Protein AF-A0A4Q7Z7T8-F1 (afdb_monomer_lite)

Structure (mmCIF, N/CA/C/O backbone):
data_AF-A0A4Q7Z7T8-F1
#
_entry.id   AF-A0A4Q7Z7T8-F1
#
loop_
_atom_site.group_PDB
_atom_site.id
_atom_site.type_symbol
_atom_site.label_atom_id
_atom_site.label_alt_id
_atom_site.label_comp_id
_atom_site.label_asym_id
_atom_site.label_entity_id
_atom_site.label_seq_id
_atom_site.pdbx_PDB_ins_code
_atom_site.Cartn_x
_atom_site.Cartn_y
_atom_site.Cartn_z
_atom_site.occupancy
_atom_site.B_iso_or_equiv
_atom_site.auth_seq_id
_atom_site.auth_comp_id
_atom_site.auth_asym_id
_atom_site.auth_atom_id
_atom_site.pdbx_PDB_model_num
ATOM 1 N N . MET A 1 1 ? -13.777 11.484 -22.007 1.00 42.12 1 MET A N 1
ATOM 2 C CA . MET A 1 1 ? -13.627 10.585 -20.843 1.00 42.12 1 MET A CA 1
ATOM 3 C C . MET A 1 1 ? -12.559 11.187 -19.953 1.00 42.12 1 MET A C 1
ATOM 5 O O . MET A 1 1 ? -11.415 11.241 -20.372 1.00 42.12 1 MET A O 1
ATOM 9 N N . THR A 1 2 ? -12.929 11.768 -18.815 1.00 47.28 2 THR A N 1
ATOM 10 C CA . THR A 1 2 ? -11.958 12.356 -17.882 1.00 47.28 2 THR A CA 1
ATOM 11 C C . THR A 1 2 ? -11.145 11.235 -17.246 1.00 47.28 2 THR A C 1
ATOM 13 O O . THR A 1 2 ? -11.722 10.394 -16.556 1.00 47.28 2 THR A O 1
ATOM 16 N N . ASP A 1 3 ? -9.837 11.213 -17.504 1.00 56.22 3 ASP A N 1
ATOM 17 C CA . ASP A 1 3 ? -8.878 10.400 -16.755 1.00 56.22 3 ASP A CA 1
ATOM 18 C C . ASP A 1 3 ? -8.886 10.906 -15.312 1.00 56.22 3 ASP A C 1
ATOM 20 O O . ASP A 1 3 ? -8.294 11.928 -14.959 1.00 56.22 3 ASP A O 1
ATOM 24 N N . GLU A 1 4 ? -9.732 10.290 -14.499 1.00 75.12 4 GLU A N 1
ATOM 25 C CA . GLU A 1 4 ? -9.860 10.680 -13.115 1.00 75.12 4 GLU A CA 1
ATOM 26 C C . GLU A 1 4 ? -8.602 10.255 -12.361 1.00 75.12 4 GLU A C 1
ATOM 28 O O . GLU A 1 4 ? -8.105 9.137 -12.506 1.00 75.12 4 GLU A O 1
ATOM 33 N N . THR A 1 5 ? -8.087 11.131 -11.510 1.00 85.69 5 THR A N 1
ATOM 34 C CA . THR A 1 5 ? -6.938 10.796 -10.674 1.00 85.69 5 THR A CA 1
ATOM 35 C C . THR A 1 5 ? -7.342 9.829 -9.556 1.00 85.69 5 THR A C 1
ATOM 37 O O . THR A 1 5 ? -8.499 9.773 -9.133 1.00 85.69 5 THR A O 1
ATOM 40 N N . LEU A 1 6 ? -6.371 9.086 -9.014 1.00 84.44 6 LEU A N 1
ATOM 41 C CA . LEU A 1 6 ? -6.579 8.242 -7.828 1.00 84.44 6 LEU A CA 1
ATOM 42 C C . LEU A 1 6 ? -7.222 9.030 -6.672 1.00 84.44 6 LEU A C 1
ATOM 44 O O . LEU A 1 6 ? -8.139 8.534 -6.027 1.00 84.44 6 LEU A O 1
ATOM 48 N N . GLY A 1 7 ? -6.771 10.268 -6.442 1.00 85.69 7 GLY A N 1
ATOM 49 C CA . GLY A 1 7 ? -7.320 11.135 -5.398 1.00 85.69 7 GLY A CA 1
ATOM 50 C C . GLY A 1 7 ? -8.798 11.472 -5.614 1.00 85.69 7 GLY A C 1
ATOM 51 O O . GLY A 1 7 ? -9.586 11.408 -4.670 1.00 85.69 7 GLY A O 1
ATOM 52 N N . GLY A 1 8 ? -9.197 11.728 -6.866 1.00 86.69 8 GLY A N 1
ATOM 53 C CA . GLY A 1 8 ? -10.602 11.914 -7.243 1.00 86.69 8 GLY A CA 1
ATOM 54 C C . GLY A 1 8 ? -11.456 10.681 -6.938 1.00 86.69 8 GLY A C 1
ATOM 55 O O . GLY A 1 8 ? -12.480 10.796 -6.257 1.00 86.69 8 GLY A O 1
ATOM 56 N N . ARG A 1 9 ? -10.975 9.490 -7.328 1.00 89.75 9 ARG A N 1
ATOM 57 C CA . ARG A 1 9 ? -11.659 8.216 -7.050 1.00 89.75 9 ARG A CA 1
ATOM 58 C C . ARG A 1 9 ? -11.821 7.960 -5.557 1.00 89.75 9 ARG A C 1
ATOM 60 O O . ARG A 1 9 ? -12.920 7.628 -5.120 1.00 89.75 9 ARG A O 1
ATOM 67 N N . LEU A 1 10 ? -10.757 8.147 -4.773 1.00 89.88 10 LEU A N 1
ATOM 68 C CA . LEU A 1 10 ? -10.790 7.983 -3.315 1.00 89.88 10 LEU A CA 1
ATOM 69 C C . LEU A 1 10 ? -11.849 8.887 -2.681 1.00 89.88 10 LEU A C 1
ATOM 71 O O . LEU A 1 10 ? -12.686 8.413 -1.911 1.00 89.88 10 LEU A O 1
ATOM 75 N N . ARG A 1 11 ? -11.871 10.166 -3.072 1.00 90.00 11 ARG A N 1
ATOM 76 C CA . ARG A 1 11 ? -12.855 11.131 -2.577 1.00 90.00 11 ARG A CA 1
ATOM 77 C C . ARG A 1 11 ? -14.279 10.722 -2.942 1.00 90.00 11 ARG A C 1
ATOM 79 O O . ARG A 1 11 ? -15.172 10.819 -2.102 1.00 90.00 11 ARG A O 1
ATOM 86 N N . ARG A 1 12 ? -14.497 10.240 -4.171 1.00 91.19 12 ARG A N 1
ATOM 87 C CA . ARG A 1 12 ? -15.808 9.747 -4.607 1.00 91.19 12 ARG A CA 1
ATOM 88 C C . ARG A 1 12 ? -16.256 8.541 -3.784 1.00 91.19 12 ARG A C 1
ATOM 90 O O . ARG A 1 12 ? -17.366 8.568 -3.263 1.00 91.19 12 ARG A O 1
ATOM 97 N N . TYR A 1 13 ? -15.421 7.509 -3.652 1.00 91.19 13 TYR A N 1
ATOM 98 C CA . TYR A 1 13 ? -15.781 6.297 -2.905 1.00 91.19 13 TYR A CA 1
ATOM 99 C C . TYR A 1 13 ? -16.048 6.578 -1.435 1.00 91.19 13 TYR A C 1
ATOM 101 O O . TYR A 1 13 ? -16.975 6.005 -0.864 1.00 91.19 13 TYR A O 1
ATOM 109 N N . ARG A 1 14 ? -15.285 7.502 -0.849 1.00 92.94 14 ARG A N 1
ATOM 110 C CA . ARG A 1 14 ? -15.518 7.977 0.506 1.00 92.94 14 ARG A CA 1
ATOM 111 C C . ARG A 1 14 ? -16.901 8.620 0.654 1.00 92.94 14 ARG A C 1
ATOM 113 O O . ARG A 1 14 ? -17.646 8.230 1.546 1.00 92.94 14 ARG A O 1
ATOM 120 N N . VAL A 1 15 ? -17.244 9.581 -0.209 1.00 89.62 15 VAL A N 1
ATOM 121 C CA . VAL A 1 15 ? -18.541 10.285 -0.160 1.00 89.62 15 VAL A CA 1
ATOM 122 C C . VAL A 1 15 ? -19.705 9.332 -0.440 1.00 89.62 15 VAL A C 1
ATOM 124 O O . VAL A 1 15 ? -20.710 9.386 0.256 1.00 89.62 15 VAL A O 1
ATOM 127 N N . ALA A 1 16 ? -19.559 8.419 -1.403 1.00 89.50 16 ALA A N 1
ATOM 128 C CA . ALA A 1 16 ? -20.591 7.438 -1.742 1.00 89.50 16 ALA A CA 1
ATOM 129 C C . ALA A 1 16 ? -20.921 6.469 -0.590 1.00 89.50 16 ALA A C 1
ATOM 131 O O . ALA A 1 16 ? -22.002 5.889 -0.576 1.00 89.50 16 ALA A O 1
ATOM 132 N N . ARG A 1 17 ? -19.997 6.292 0.361 1.00 88.81 17 ARG A N 1
ATOM 133 C CA . ARG A 1 17 ? -20.154 5.433 1.545 1.00 88.81 17 ARG A CA 1
ATOM 134 C C . ARG A 1 17 ? -20.385 6.208 2.842 1.00 88.81 17 ARG A C 1
ATOM 136 O O . ARG A 1 17 ? -20.323 5.610 3.908 1.00 88.81 17 ARG A O 1
ATOM 143 N N . ASP A 1 18 ? -20.600 7.520 2.748 1.00 92.00 18 ASP A N 1
ATOM 144 C CA . ASP A 1 18 ? -20.758 8.426 3.893 1.00 92.00 18 ASP A CA 1
ATOM 145 C C . ASP A 1 18 ? -19.620 8.315 4.930 1.00 92.00 18 ASP A C 1
ATOM 147 O O . ASP A 1 18 ? -19.798 8.425 6.141 1.00 92.00 18 ASP A O 1
ATOM 151 N N . LEU A 1 19 ? -18.399 8.064 4.445 1.00 91.94 19 LEU A N 1
ATOM 152 C CA . LEU A 1 19 ? -17.226 7.939 5.300 1.00 91.94 19 LEU A CA 1
ATOM 153 C C . LEU A 1 19 ? -16.533 9.295 5.470 1.00 91.94 19 LEU A C 1
ATOM 155 O O . LEU A 1 19 ? -16.345 10.082 4.535 1.00 91.94 19 LEU A O 1
ATOM 159 N N . THR A 1 20 ? -16.059 9.563 6.681 1.00 94.88 20 THR A N 1
ATOM 160 C CA . THR A 1 20 ? -15.124 10.667 6.924 1.00 94.88 20 THR A CA 1
ATOM 161 C C . THR A 1 20 ? -13.690 10.206 6.648 1.00 94.88 20 THR A C 1
ATOM 163 O O . THR A 1 20 ? -13.396 9.009 6.632 1.00 94.88 20 THR A O 1
ATOM 166 N N . GLN A 1 21 ? -12.758 11.144 6.446 1.00 91.62 21 GLN A N 1
ATOM 167 C CA . GLN A 1 21 ? -11.330 10.798 6.337 1.00 91.62 21 GLN A CA 1
ATOM 168 C C . GLN A 1 21 ? -10.833 10.085 7.605 1.00 91.62 21 GLN A C 1
ATOM 170 O O . GLN A 1 21 ? -10.039 9.150 7.524 1.00 91.62 21 GLN A O 1
ATOM 175 N N . ARG A 1 22 ? -11.360 10.489 8.769 1.00 93.50 22 ARG A N 1
ATOM 176 C CA . ARG A 1 22 ? -11.125 9.825 10.052 1.00 93.50 22 ARG A CA 1
ATOM 177 C C . ARG A 1 22 ? -11.708 8.408 10.079 1.00 93.50 22 ARG A C 1
ATOM 179 O O . ARG A 1 22 ? -11.017 7.501 10.516 1.00 93.50 22 ARG A O 1
ATOM 186 N N . GLY A 1 23 ? -12.919 8.197 9.565 1.00 93.12 23 GLY A N 1
ATOM 187 C CA . GLY A 1 23 ? -13.531 6.865 9.496 1.00 93.12 23 GLY A CA 1
ATOM 188 C C . GLY A 1 23 ? -12.741 5.894 8.612 1.00 93.12 23 GLY A C 1
ATOM 189 O O . GLY A 1 23 ? -12.588 4.725 8.951 1.00 93.12 23 GLY A O 1
ATOM 190 N N . ILE A 1 24 ? -12.151 6.377 7.512 1.00 92.44 24 ILE A N 1
ATOM 191 C CA . ILE A 1 24 ? -11.201 5.569 6.726 1.00 92.44 24 ILE A CA 1
ATOM 192 C C . ILE A 1 24 ? -9.940 5.273 7.542 1.00 92.44 24 ILE A C 1
ATOM 194 O O . ILE A 1 24 ? -9.440 4.154 7.507 1.00 92.44 24 ILE A O 1
ATOM 198 N N . ALA A 1 25 ? -9.417 6.256 8.275 1.00 92.81 25 ALA A N 1
ATOM 199 C CA . ALA A 1 25 ? -8.238 6.072 9.114 1.00 92.81 25 ALA A CA 1
ATOM 200 C C . ALA A 1 25 ? -8.459 5.055 10.248 1.00 92.81 25 ALA A C 1
ATOM 202 O O . ALA A 1 25 ? -7.550 4.285 10.545 1.00 92.81 25 ALA A O 1
ATOM 203 N N . GLU A 1 26 ? -9.653 5.027 10.841 1.00 92.44 26 GLU A N 1
ATOM 204 C CA . GLU A 1 26 ? -10.072 4.026 11.829 1.00 92.44 26 GLU A CA 1
ATOM 205 C C . GLU A 1 26 ? -10.088 2.624 11.206 1.00 92.44 26 GLU A C 1
ATOM 207 O O . GLU A 1 26 ? -9.415 1.729 11.709 1.00 92.44 26 GLU A O 1
ATOM 212 N N . LYS A 1 27 ? -10.713 2.457 10.035 1.00 93.31 27 LYS A N 1
ATOM 213 C CA . LYS A 1 27 ? -10.724 1.170 9.319 1.00 93.31 27 LYS A CA 1
ATOM 214 C C . LYS A 1 27 ? -9.337 0.716 8.848 1.00 93.31 27 LYS A C 1
ATOM 216 O O . LYS A 1 27 ? -9.029 -0.471 8.873 1.00 93.31 27 LYS A O 1
ATOM 221 N N . LEU A 1 28 ? -8.474 1.647 8.432 1.00 91.19 28 LEU A N 1
ATOM 222 C CA . LEU A 1 28 ? -7.078 1.344 8.099 1.00 91.19 28 LEU A CA 1
ATOM 223 C C . LEU A 1 28 ? -6.303 0.870 9.329 1.00 91.19 28 LEU A C 1
ATOM 225 O O . LEU A 1 28 ? -5.498 -0.050 9.225 1.00 91.19 28 LEU A O 1
ATOM 229 N N . PHE A 1 29 ? -6.539 1.491 10.484 1.00 92.12 29 PHE A N 1
ATOM 230 C CA . PHE A 1 29 ? -5.926 1.071 11.736 1.00 92.12 29 PHE A CA 1
ATOM 231 C C . PHE A 1 29 ? -6.392 -0.330 12.151 1.00 92.12 29 PHE A C 1
ATOM 233 O O . PHE A 1 29 ? -5.560 -1.173 12.484 1.00 92.12 29 PHE A O 1
ATOM 240 N N . GLU A 1 30 ? -7.693 -0.610 12.061 1.00 89.75 30 GLU A N 1
ATOM 241 C CA . GLU A 1 30 ? -8.250 -1.949 12.286 1.00 89.75 30 GLU A CA 1
ATOM 242 C C . GLU A 1 30 ? -7.563 -2.984 11.380 1.00 89.75 30 GLU A C 1
ATOM 244 O O . GLU A 1 30 ? -7.012 -3.965 11.876 1.00 89.75 30 GLU A O 1
ATOM 249 N N . ALA A 1 31 ? -7.459 -2.716 10.075 1.00 87.56 31 ALA A N 1
ATOM 250 C CA . ALA A 1 31 ? -6.780 -3.602 9.127 1.00 87.56 31 ALA A CA 1
ATOM 251 C C . ALA A 1 31 ? -5.267 -3.773 9.400 1.00 87.56 31 ALA A C 1
ATOM 253 O O . ALA A 1 31 ? -4.707 -4.840 9.159 1.00 87.56 31 ALA A O 1
ATOM 254 N N . GLU A 1 32 ? -4.574 -2.751 9.917 1.00 85.94 32 GLU A N 1
ATOM 255 C CA . GLU A 1 32 ? -3.159 -2.852 10.320 1.00 85.94 32 GLU A CA 1
ATOM 256 C C . GLU A 1 32 ? -2.945 -3.691 11.586 1.00 85.94 32 GLU A C 1
ATOM 258 O O . GLU A 1 32 ? -1.835 -4.179 11.821 1.00 85.94 32 GLU A O 1
ATOM 263 N N . THR A 1 33 ? -3.978 -3.812 12.417 1.00 88.12 33 THR A N 1
ATOM 264 C CA . THR A 1 33 ? -3.901 -4.449 13.737 1.00 88.12 33 THR A CA 1
ATOM 265 C C . THR A 1 33 ? -4.599 -5.802 13.803 1.00 88.12 33 THR A C 1
ATOM 267 O O . THR A 1 33 ? -4.395 -6.510 14.782 1.00 88.12 33 THR A O 1
ATOM 270 N N . ALA A 1 34 ? -5.333 -6.194 12.757 1.00 83.00 34 ALA A N 1
ATOM 271 C CA . ALA A 1 34 ? -6.079 -7.450 12.687 1.00 83.00 34 ALA A CA 1
ATOM 272 C C . ALA A 1 34 ? -5.219 -8.700 12.963 1.00 83.00 34 ALA A C 1
ATOM 274 O O . ALA A 1 34 ? -5.690 -9.626 13.614 1.00 83.00 34 ALA A O 1
ATOM 275 N N . ASP A 1 35 ? -3.952 -8.693 12.537 1.00 78.25 35 ASP A N 1
ATOM 276 C CA . ASP A 1 35 ? -3.023 -9.821 12.714 1.00 78.25 35 ASP A CA 1
ATOM 277 C C . ASP A 1 35 ? -2.133 -9.694 13.967 1.00 78.25 35 ASP A C 1
ATOM 279 O O . ASP A 1 35 ? -1.190 -10.466 14.148 1.00 78.25 35 ASP A O 1
ATOM 283 N N . ARG A 1 36 ? -2.351 -8.683 14.822 1.00 83.00 36 ARG A N 1
ATOM 284 C CA . ARG A 1 36 ? -1.519 -8.480 16.016 1.00 83.00 36 ARG A CA 1
ATOM 285 C C . ARG A 1 36 ? -2.014 -9.342 17.172 1.00 83.00 36 ARG A C 1
ATOM 287 O O . ARG A 1 36 ? -3.166 -9.248 17.574 1.00 83.00 36 ARG A O 1
ATOM 294 N N . GLU A 1 37 ? -1.093 -10.077 17.791 1.00 80.12 37 GLU A N 1
ATOM 295 C CA . GLU A 1 37 ? -1.364 -10.840 19.020 1.00 80.12 37 GLU A CA 1
ATOM 296 C C . GLU A 1 37 ? -1.703 -9.941 20.222 1.00 80.12 37 GLU A C 1
ATOM 298 O O . GLU A 1 37 ? -2.358 -10.378 21.164 1.00 80.12 37 GLU A O 1
ATOM 303 N N . GLN A 1 38 ? -1.250 -8.683 20.208 1.00 80.81 38 GLN A N 1
ATOM 304 C CA . GLN A 1 38 ? -1.443 -7.732 21.300 1.00 80.81 38 GLN A CA 1
ATOM 305 C C . GLN A 1 38 ? -2.307 -6.556 20.860 1.00 80.81 38 GLN A C 1
ATOM 307 O O . GLN A 1 38 ? -2.004 -5.869 19.877 1.00 80.81 38 GLN A O 1
ATOM 312 N N . THR A 1 39 ? -3.348 -6.287 21.646 1.00 82.81 39 THR A N 1
ATOM 313 C CA . THR A 1 39 ? -4.223 -5.137 21.445 1.00 82.81 39 THR A CA 1
ATOM 314 C C . THR A 1 39 ? -3.451 -3.847 21.736 1.00 82.81 39 THR A C 1
ATOM 316 O O . THR A 1 39 ? -2.908 -3.693 22.835 1.00 82.81 39 THR A O 1
ATOM 319 N N . PRO A 1 40 ? -3.388 -2.901 20.788 1.00 83.94 40 PRO A N 1
ATOM 320 C CA . PRO A 1 40 ? -2.707 -1.633 21.005 1.00 83.94 40 PRO A CA 1
ATOM 321 C C . PRO A 1 40 ? -3.398 -0.815 22.100 1.00 83.94 40 PRO A C 1
ATOM 323 O O . PRO A 1 40 ? -4.615 -0.878 22.291 1.00 83.94 40 PRO A O 1
ATOM 326 N N . SER A 1 41 ? -2.616 0.002 22.807 1.00 91.50 41 SER A N 1
ATOM 327 C CA . SER A 1 41 ? -3.169 0.911 23.817 1.00 91.50 41 SER A CA 1
ATOM 328 C C . SER A 1 41 ? -4.070 1.980 23.182 1.00 91.50 41 SER A C 1
ATOM 330 O O . SER A 1 41 ? -3.862 2.384 22.035 1.00 91.50 41 SER A O 1
ATOM 332 N N . LEU A 1 42 ? -5.023 2.523 23.952 1.00 89.06 42 LEU A N 1
ATOM 333 C CA . LEU A 1 42 ? -5.906 3.608 23.490 1.00 89.06 42 LEU A CA 1
ATOM 334 C C . LEU A 1 42 ? -5.119 4.829 22.980 1.00 89.06 42 LEU A C 1
ATOM 336 O O . LEU A 1 42 ? -5.482 5.440 21.975 1.00 89.06 42 LEU A O 1
ATOM 340 N N . THR A 1 43 ? -4.008 5.163 23.641 1.00 91.38 43 THR A N 1
ATOM 341 C CA . THR A 1 43 ? -3.135 6.281 23.257 1.00 91.38 43 THR A CA 1
ATOM 342 C C . THR A 1 43 ? -2.402 6.013 21.941 1.00 91.38 43 THR A C 1
ATOM 344 O O . THR A 1 43 ? -2.276 6.917 21.112 1.00 91.38 43 THR A O 1
ATOM 347 N N . GLU A 1 44 ? -1.921 4.786 21.726 1.00 83.88 44 GLU A N 1
ATOM 348 C CA . GLU A 1 44 ? -1.278 4.385 20.469 1.00 83.88 44 GLU A CA 1
ATOM 349 C C . GLU A 1 44 ? -2.277 4.416 19.312 1.00 83.88 44 GLU A C 1
ATOM 351 O O . GLU A 1 44 ? -1.993 5.022 18.276 1.00 83.88 44 GLU A O 1
ATOM 356 N N . ALA A 1 45 ? -3.470 3.853 19.524 1.00 88.62 45 ALA A N 1
ATOM 357 C CA . ALA A 1 45 ? -4.551 3.866 18.549 1.00 88.62 45 ALA A CA 1
ATOM 358 C C . ALA A 1 45 ? -4.914 5.299 18.138 1.00 88.62 45 ALA A C 1
ATOM 360 O O . ALA A 1 45 ? -4.897 5.628 16.952 1.00 88.62 45 ALA A O 1
ATOM 361 N N . ALA A 1 46 ? -5.139 6.194 19.105 1.00 86.62 46 ALA A N 1
ATOM 362 C CA . ALA A 1 46 ? -5.479 7.589 18.831 1.00 86.62 46 ALA A CA 1
ATOM 363 C C . ALA A 1 46 ? -4.392 8.315 18.015 1.00 86.62 46 ALA A C 1
ATOM 365 O O . ALA A 1 46 ? -4.699 8.994 17.030 1.00 86.62 46 ALA A O 1
ATOM 366 N N . ARG A 1 47 ? -3.111 8.142 18.376 1.00 89.88 47 ARG A N 1
ATOM 367 C CA . ARG A 1 47 ? -1.976 8.728 17.634 1.00 89.88 47 ARG A CA 1
ATOM 368 C C . ARG A 1 47 ? -1.878 8.174 16.215 1.00 89.88 47 ARG A C 1
ATOM 370 O O . ARG A 1 47 ? -1.604 8.920 15.267 1.00 89.88 47 ARG A O 1
ATOM 377 N N . ARG A 1 48 ? -2.103 6.869 16.056 1.00 92.94 48 ARG A N 1
ATOM 378 C CA . ARG A 1 48 ? -2.026 6.206 14.756 1.00 92.94 48 ARG A CA 1
ATOM 379 C C . ARG A 1 48 ? -3.169 6.643 13.841 1.00 92.94 48 ARG A C 1
ATOM 381 O O . ARG A 1 48 ? -2.897 7.048 12.712 1.00 92.94 48 ARG A O 1
ATOM 388 N N . ILE A 1 49 ? -4.402 6.677 14.345 1.00 91.31 49 ILE A N 1
ATOM 389 C CA . ILE A 1 49 ? -5.593 7.148 13.619 1.00 91.31 49 ILE A CA 1
ATOM 390 C C . ILE A 1 49 ? -5.429 8.609 13.178 1.00 91.31 49 ILE A C 1
ATOM 392 O O . ILE A 1 49 ? -5.723 8.942 12.028 1.00 91.31 49 ILE A O 1
ATOM 396 N N . ALA A 1 50 ? -4.898 9.487 14.035 1.00 85.56 50 ALA A N 1
ATOM 397 C CA . ALA A 1 50 ? -4.637 10.880 13.663 1.00 85.56 50 ALA A CA 1
ATOM 398 C C . ALA A 1 50 ? -3.656 10.989 12.478 1.00 85.56 50 ALA A C 1
ATOM 400 O O . ALA A 1 50 ? -3.900 11.723 11.519 1.00 85.56 50 ALA A O 1
ATOM 401 N N . THR A 1 51 ? -2.582 10.194 12.496 1.00 86.94 51 THR A N 1
ATOM 402 C CA . THR A 1 51 ? -1.583 10.144 11.414 1.00 86.94 51 THR A CA 1
ATOM 403 C C . THR A 1 51 ? -2.174 9.600 10.109 1.00 86.94 51 THR A C 1
ATOM 405 O O . THR A 1 51 ? -1.918 10.124 9.019 1.00 86.94 51 THR A O 1
ATOM 408 N N . LEU A 1 52 ? -2.987 8.548 10.209 1.00 88.38 52 LEU A N 1
ATOM 409 C CA . LEU A 1 52 ? -3.676 7.950 9.069 1.00 88.38 52 LEU A CA 1
ATOM 410 C C . LEU A 1 52 ? -4.707 8.914 8.469 1.00 88.38 52 LEU A C 1
ATOM 412 O O . LEU A 1 52 ? -4.804 8.998 7.251 1.00 88.38 52 LEU A O 1
ATOM 416 N N . THR A 1 53 ? -5.384 9.724 9.286 1.00 91.38 53 THR A N 1
ATOM 417 C CA . THR A 1 53 ? -6.330 10.750 8.810 1.00 91.38 53 THR A CA 1
ATOM 418 C C . THR A 1 53 ? -5.632 11.768 7.903 1.00 91.38 53 THR A C 1
ATOM 420 O O . THR A 1 53 ? -6.107 12.058 6.804 1.00 91.38 53 THR A O 1
ATOM 423 N N . VAL A 1 54 ? -4.452 12.254 8.309 1.00 86.00 54 VAL A N 1
ATOM 424 C CA . VAL A 1 54 ? -3.622 13.144 7.475 1.00 86.00 54 VAL A CA 1
ATOM 425 C C . VAL A 1 54 ? -3.169 12.435 6.197 1.00 86.00 54 VAL A C 1
ATOM 427 O O . VAL A 1 54 ? -3.180 13.029 5.119 1.00 86.00 54 VAL A O 1
ATOM 430 N N . SER A 1 55 ? -2.803 11.157 6.296 1.00 85.50 55 SER A N 1
ATOM 431 C CA . SER A 1 55 ? -2.380 10.358 5.141 1.00 85.50 55 SER A CA 1
ATOM 432 C C . SER A 1 55 ? -3.507 10.203 4.115 1.00 85.50 55 SER A C 1
ATOM 434 O O . SER A 1 55 ? -3.273 10.425 2.931 1.00 85.50 55 SER A O 1
ATOM 436 N N . VAL A 1 56 ? -4.737 9.920 4.560 1.00 89.75 56 VAL A N 1
ATOM 437 C CA . VAL A 1 56 ? -5.931 9.845 3.699 1.00 89.75 56 VAL A CA 1
ATOM 438 C C . VAL A 1 56 ? -6.163 11.169 2.973 1.00 89.75 56 VAL A C 1
ATOM 440 O O . VAL A 1 56 ? -6.363 11.167 1.762 1.00 89.75 56 VAL A O 1
ATOM 443 N N . SER A 1 57 ? -6.049 12.301 3.673 1.00 86.75 57 SER A N 1
ATOM 444 C CA . SER A 1 57 ? -6.143 13.630 3.053 1.00 86.75 57 SER A CA 1
ATOM 445 C C . SER A 1 57 ? -5.083 13.842 1.960 1.00 86.75 57 SER A C 1
ATOM 447 O O . SER A 1 57 ? -5.401 14.280 0.854 1.00 86.75 57 SER A O 1
ATOM 449 N N . GLN A 1 58 ? -3.829 13.443 2.209 1.00 81.50 58 GLN A N 1
ATOM 450 C CA . GLN A 1 58 ? -2.771 13.501 1.192 1.00 81.50 58 GLN A CA 1
ATOM 451 C C . GLN A 1 58 ? -3.075 12.603 -0.014 1.00 81.50 58 GLN A C 1
ATOM 453 O O . GLN A 1 58 ? -2.772 12.982 -1.146 1.00 81.50 58 GLN A O 1
ATOM 458 N N . TYR A 1 59 ? -3.669 11.428 0.206 1.00 90.62 59 TYR A N 1
ATOM 459 C CA . TYR A 1 59 ? -4.048 10.528 -0.882 1.00 90.62 59 TYR A CA 1
ATOM 460 C C . TYR A 1 59 ? -5.157 11.120 -1.752 1.00 90.62 59 TYR A C 1
ATOM 462 O O . TYR A 1 59 ? -5.055 11.084 -2.978 1.00 90.62 59 TYR A O 1
ATOM 470 N N . GLU A 1 60 ? -6.169 11.736 -1.136 1.00 85.75 60 GLU A N 1
ATOM 471 C CA . GLU A 1 60 ? -7.220 12.468 -1.853 1.00 85.75 60 GLU A CA 1
ATOM 472 C C . GLU A 1 60 ? -6.663 13.666 -2.636 1.00 85.75 60 GLU A C 1
ATOM 474 O O . GLU A 1 60 ? -7.143 13.961 -3.729 1.00 85.75 60 GLU A O 1
ATOM 479 N N . ALA A 1 61 ? -5.602 14.305 -2.137 1.00 80.50 61 ALA A N 1
ATOM 480 C CA . ALA A 1 61 ? -4.871 15.356 -2.849 1.00 80.50 61 ALA A CA 1
ATOM 481 C C . ALA A 1 61 ? -3.973 14.829 -3.992 1.00 80.50 61 ALA A C 1
ATOM 483 O O . ALA A 1 61 ? -3.334 15.615 -4.688 1.00 80.50 61 ALA A O 1
ATOM 484 N N . GLY A 1 62 ? -3.916 13.509 -4.206 1.00 79.00 62 GLY A N 1
ATOM 485 C CA . GLY A 1 62 ? -3.191 12.876 -5.311 1.00 79.00 62 GLY A CA 1
ATOM 486 C C . GLY A 1 62 ? -1.844 12.261 -4.934 1.00 79.00 62 GLY A C 1
ATOM 487 O O . GLY A 1 62 ? -1.176 11.681 -5.797 1.00 79.00 62 GLY A O 1
ATOM 488 N N . ARG A 1 63 ? -1.434 12.319 -3.658 1.00 82.44 63 ARG A N 1
ATOM 489 C CA . ARG A 1 63 ? -0.249 11.586 -3.197 1.00 82.44 63 ARG A CA 1
ATOM 490 C C . ARG A 1 63 ? -0.504 10.089 -3.328 1.00 82.44 63 ARG A C 1
ATOM 492 O O . ARG A 1 63 ? -1.527 9.580 -2.885 1.00 82.44 63 ARG A O 1
ATOM 499 N N . ARG A 1 64 ? 0.441 9.349 -3.905 1.00 83.94 64 ARG A N 1
ATOM 500 C CA . ARG A 1 64 ? 0.254 7.907 -4.091 1.00 83.94 64 ARG A CA 1
ATOM 501 C C . ARG A 1 64 ? 0.462 7.147 -2.769 1.00 83.94 64 ARG A C 1
ATOM 503 O O . ARG A 1 64 ? 1.541 7.272 -2.183 1.00 83.94 64 ARG A O 1
ATOM 510 N N . PRO A 1 65 ? -0.525 6.360 -2.301 1.00 87.31 65 PRO A N 1
ATOM 511 C CA . PRO A 1 65 ? -0.338 5.432 -1.195 1.00 87.31 65 PRO A CA 1
ATOM 512 C C . PRO A 1 65 ? 0.585 4.279 -1.610 1.00 87.31 65 PRO A C 1
ATOM 514 O O . PRO A 1 65 ? 0.80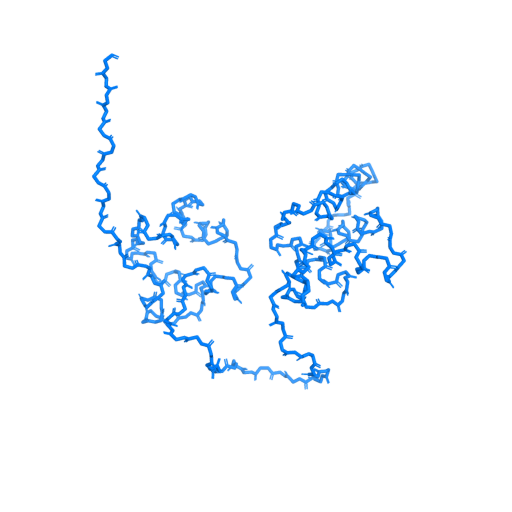1 4.015 -2.795 1.00 87.31 65 PRO A O 1
ATOM 517 N N . SER A 1 66 ? 1.126 3.566 -0.623 1.00 86.56 66 SER A N 1
ATOM 518 C CA . SER A 1 66 ? 1.853 2.322 -0.886 1.00 86.56 66 SER A CA 1
ATOM 519 C C . SER A 1 66 ? 0.900 1.231 -1.389 1.00 86.56 66 SER A C 1
ATOM 521 O O . SER A 1 66 ? -0.305 1.294 -1.155 1.00 86.56 66 SER A O 1
ATOM 523 N N . ALA A 1 67 ? 1.430 0.185 -2.029 1.00 83.62 67 ALA A N 1
ATOM 524 C CA . ALA A 1 67 ? 0.614 -0.925 -2.533 1.00 83.62 67 ALA A CA 1
ATOM 525 C C . ALA A 1 67 ? -0.172 -1.661 -1.428 1.00 83.62 67 ALA A C 1
ATOM 527 O O . ALA A 1 67 ? -1.278 -2.133 -1.671 1.00 83.62 67 ALA A O 1
ATOM 528 N N . ARG A 1 68 ? 0.376 -1.748 -0.205 1.00 86.69 68 ARG A N 1
ATOM 529 C CA . ARG A 1 68 ? -0.338 -2.311 0.955 1.00 86.69 68 ARG A CA 1
ATOM 530 C C . ARG A 1 68 ? -1.527 -1.431 1.339 1.00 86.69 68 ARG A C 1
ATOM 532 O O . ARG A 1 68 ? -2.631 -1.935 1.474 1.00 86.69 68 ARG A O 1
ATOM 539 N N . VAL A 1 69 ? -1.310 -0.122 1.465 1.00 87.38 69 VAL A N 1
ATOM 540 C CA . VAL A 1 69 ? -2.377 0.824 1.822 1.00 87.38 69 VAL A CA 1
ATOM 541 C C . VAL A 1 69 ? -3.431 0.908 0.724 1.00 87.38 69 VAL A C 1
ATOM 543 O O . VAL A 1 69 ? -4.612 0.959 1.031 1.00 87.38 69 VAL A O 1
ATOM 546 N N . LEU A 1 70 ? -3.033 0.852 -0.547 1.00 90.19 70 LEU A N 1
ATOM 547 C CA . LEU A 1 70 ? -3.971 0.828 -1.664 1.00 90.19 70 LEU A CA 1
ATOM 548 C C . LEU A 1 70 ? -4.874 -0.414 -1.634 1.00 90.19 70 LEU A C 1
ATOM 550 O O . LEU A 1 70 ? -6.063 -0.277 -1.891 1.00 90.19 70 LEU A O 1
ATOM 554 N N . ARG A 1 71 ? -4.334 -1.590 -1.278 1.00 87.81 71 ARG A N 1
ATOM 555 C CA . ARG A 1 71 ? -5.130 -2.808 -1.048 1.00 87.81 71 ARG A CA 1
ATOM 556 C C . ARG A 1 71 ? -6.115 -2.635 0.101 1.00 87.81 71 ARG A C 1
ATOM 558 O O . ARG A 1 71 ? -7.302 -2.801 -0.115 1.00 87.81 71 ARG A O 1
ATOM 565 N N . MET A 1 72 ? -5.642 -2.177 1.261 1.00 89.31 72 MET A N 1
ATOM 566 C CA . MET A 1 72 ? -6.525 -1.931 2.408 1.00 89.31 72 MET A CA 1
ATOM 567 C C . MET A 1 72 ? -7.631 -0.919 2.074 1.00 89.31 72 MET A C 1
ATOM 569 O O . MET A 1 72 ? -8.773 -1.105 2.465 1.00 89.31 72 MET A O 1
ATOM 573 N N . LEU A 1 73 ? -7.323 0.143 1.321 1.00 91.94 73 LEU A N 1
ATOM 574 C CA . LEU A 1 73 ? -8.327 1.100 0.847 1.00 91.94 73 LEU A CA 1
ATOM 575 C C . LEU A 1 73 ? -9.327 0.448 -0.116 1.00 91.94 73 LEU A C 1
ATOM 577 O O . LEU A 1 73 ? -10.516 0.728 -0.018 1.00 91.94 73 LEU A O 1
ATOM 581 N N . ALA A 1 74 ? -8.864 -0.406 -1.028 1.00 90.31 74 ALA A N 1
ATOM 582 C CA . ALA A 1 74 ? -9.730 -1.144 -1.940 1.00 90.31 74 ALA A CA 1
ATOM 583 C C . ALA A 1 74 ? -10.686 -2.072 -1.172 1.00 90.31 74 ALA A C 1
ATOM 585 O O . ALA A 1 74 ? -11.882 -2.042 -1.439 1.00 90.31 74 ALA A O 1
ATOM 586 N N . ASP A 1 75 ? -10.187 -2.776 -0.153 1.00 89.38 75 ASP A N 1
ATOM 587 C CA . ASP A 1 75 ? -10.989 -3.627 0.732 1.00 89.38 75 ASP A CA 1
ATOM 588 C C . ASP A 1 75 ? -12.012 -2.803 1.533 1.00 89.38 75 ASP A C 1
ATOM 590 O O . ASP A 1 75 ? -13.197 -3.126 1.548 1.00 89.38 75 ASP A O 1
ATOM 594 N N . ILE A 1 76 ? -11.589 -1.678 2.129 1.00 91.06 76 ILE A N 1
ATOM 595 C CA . ILE A 1 76 ? -12.468 -0.743 2.861 1.00 91.06 76 ILE A CA 1
ATOM 596 C C . ILE A 1 76 ? -13.593 -0.210 1.968 1.00 91.06 76 ILE A C 1
ATOM 598 O O . ILE A 1 76 ? -14.719 -0.004 2.425 1.00 91.06 76 ILE A O 1
ATOM 602 N N . PHE A 1 77 ? -13.281 0.054 0.702 1.00 88.88 77 PHE A N 1
ATOM 603 C CA . PHE A 1 77 ? -14.244 0.521 -0.284 1.00 88.88 77 PHE A CA 1
ATOM 604 C C . PHE A 1 77 ? -14.888 -0.617 -1.074 1.00 88.88 77 PHE A C 1
ATOM 606 O O . PHE A 1 77 ? -15.647 -0.320 -1.988 1.00 88.88 77 PHE A O 1
ATOM 613 N N . GLU A 1 78 ? -14.624 -1.883 -0.755 1.00 89.25 78 GLU A N 1
ATOM 614 C CA . GLU A 1 78 ? -15.154 -3.063 -1.450 1.00 89.25 78 GLU A CA 1
ATOM 615 C C . GLU A 1 78 ? -15.077 -2.961 -2.992 1.00 89.25 78 GLU A C 1
ATOM 617 O O . GLU A 1 78 ? -16.015 -3.315 -3.720 1.00 89.25 78 GLU A O 1
ATOM 622 N N . VAL A 1 79 ? -13.970 -2.417 -3.494 1.00 86.31 79 VAL A N 1
ATOM 623 C CA . VAL A 1 79 ? -13.675 -2.239 -4.925 1.00 86.31 79 VAL A CA 1
ATOM 624 C C . VAL A 1 79 ? -12.396 -2.970 -5.281 1.00 86.31 79 VAL A C 1
ATOM 626 O O . VAL A 1 79 ? -11.577 -3.277 -4.419 1.00 86.31 79 VAL A O 1
ATOM 629 N N . ASP A 1 80 ? -12.198 -3.224 -6.569 1.00 88.12 80 ASP A N 1
ATOM 630 C CA . ASP A 1 80 ? -10.944 -3.803 -7.026 1.00 88.12 80 ASP A CA 1
ATOM 631 C C . ASP A 1 80 ? -9.791 -2.783 -6.934 1.00 88.12 80 ASP A C 1
ATOM 633 O O . ASP A 1 80 ? -9.957 -1.580 -7.160 1.00 88.12 80 ASP A O 1
ATOM 637 N N . VAL A 1 81 ? -8.585 -3.261 -6.623 1.00 83.38 81 VAL A N 1
ATOM 638 C CA . VAL A 1 81 ? -7.381 -2.421 -6.520 1.00 83.38 81 VAL A CA 1
ATOM 639 C C . VAL A 1 81 ? -7.076 -1.717 -7.841 1.00 83.38 81 VAL A C 1
ATOM 641 O O . VAL A 1 81 ? -6.655 -0.560 -7.834 1.00 83.38 81 VAL A O 1
ATOM 644 N N . ALA A 1 82 ? -7.275 -2.391 -8.973 1.00 80.06 82 ALA A N 1
ATOM 645 C CA . ALA A 1 82 ? -7.068 -1.816 -10.291 1.00 80.06 82 ALA A CA 1
ATOM 646 C C . ALA A 1 82 ? -8.154 -0.777 -10.617 1.00 80.06 82 ALA A C 1
ATOM 648 O O . ALA A 1 82 ? -7.817 0.301 -11.111 1.00 80.06 82 ALA A O 1
ATOM 649 N N . GLU A 1 83 ? -9.406 -1.005 -10.209 1.00 80.44 83 GLU A N 1
ATOM 650 C CA . GLU A 1 83 ? -10.483 -0.011 -10.318 1.00 80.44 83 GLU A CA 1
ATOM 651 C C . GLU A 1 83 ? -10.140 1.255 -9.521 1.00 80.44 83 GLU A C 1
ATOM 653 O O . GLU A 1 83 ? -10.219 2.373 -10.039 1.00 80.44 83 GLU A O 1
ATOM 658 N N . LEU A 1 84 ? -9.658 1.089 -8.287 1.00 83.06 84 LEU A N 1
ATOM 659 C CA . LEU A 1 84 ? -9.220 2.197 -7.446 1.00 83.06 84 LEU A CA 1
ATOM 660 C C . LEU A 1 84 ? -7.989 2.911 -8.025 1.00 83.06 84 LEU A C 1
ATOM 662 O O . LEU A 1 84 ? -7.925 4.142 -8.040 1.00 83.06 84 LEU A O 1
ATOM 666 N N . ALA A 1 85 ? -7.027 2.160 -8.562 1.00 80.88 85 ALA A N 1
ATOM 667 C CA . ALA A 1 85 ? -5.836 2.699 -9.212 1.00 80.88 85 ALA A CA 1
ATOM 668 C C . ALA A 1 85 ? -6.141 3.419 -10.537 1.00 80.88 85 ALA A C 1
ATOM 670 O O . ALA A 1 85 ? -5.330 4.237 -10.974 1.00 80.88 85 ALA A O 1
ATOM 671 N N . GLY A 1 86 ? -7.308 3.186 -11.147 1.00 74.06 86 GLY A N 1
ATOM 672 C CA . GLY A 1 86 ? -7.645 3.655 -12.498 1.00 74.06 86 GLY A CA 1
ATOM 673 C C . GLY A 1 86 ? -7.015 2.824 -13.607 1.00 74.06 86 GLY A C 1
ATOM 674 O O . GLY A 1 86 ? -6.963 3.255 -14.754 1.00 74.06 86 GLY A O 1
ATOM 675 N N . LEU A 1 87 ? -6.522 1.637 -13.267 1.00 62.38 87 LEU A N 1
ATOM 676 C CA . LEU A 1 87 ? -6.143 0.625 -14.234 1.00 62.38 87 LEU A CA 1
ATOM 677 C C . LEU A 1 87 ? -7.457 -0.006 -14.689 1.00 62.38 87 LEU A C 1
ATOM 679 O O . LEU A 1 87 ? -8.111 -0.676 -13.901 1.00 62.38 87 LEU A O 1
ATOM 683 N N . GLN A 1 88 ? -7.898 0.292 -15.912 1.00 44.62 88 GLN A N 1
ATOM 684 C CA . GLN A 1 88 ? -9.192 -0.155 -16.431 1.00 44.62 88 GLN A CA 1
ATOM 685 C C . GLN A 1 88 ? -9.406 -1.654 -16.178 1.00 44.62 88 GLN A C 1
ATOM 687 O O . GLN A 1 88 ? -8.779 -2.492 -16.822 1.00 44.62 88 GLN A O 1
ATOM 692 N N . VAL A 1 89 ? -10.291 -1.987 -15.235 1.00 42.38 89 VAL A N 1
ATOM 693 C CA . VAL A 1 89 ? -10.706 -3.368 -14.997 1.00 42.38 89 VAL A CA 1
ATOM 694 C C . VAL A 1 89 ? -11.908 -3.609 -15.879 1.00 42.38 89 VAL A C 1
ATOM 696 O O . VAL A 1 89 ? -12.994 -3.069 -15.652 1.00 42.38 89 VAL A O 1
ATOM 699 N N . ALA A 1 90 ? -11.708 -4.412 -16.916 1.00 36.41 90 ALA A N 1
ATOM 700 C CA . ALA A 1 90 ? -12.809 -5.012 -17.635 1.00 36.41 90 ALA A CA 1
ATOM 701 C C . ALA A 1 90 ? -13.567 -5.943 -16.668 1.00 36.41 90 ALA A C 1
ATOM 703 O O . ALA A 1 90 ? -13.216 -7.098 -16.491 1.00 36.41 90 ALA A O 1
ATOM 704 N N . ARG A 1 91 ? -14.608 -5.370 -16.057 1.00 38.09 91 ARG A N 1
ATOM 705 C CA . ARG A 1 91 ? -15.837 -5.986 -15.539 1.00 38.09 91 ARG A CA 1
ATOM 706 C C . ARG A 1 91 ? -15.734 -7.041 -14.421 1.00 38.09 91 ARG A C 1
ATOM 708 O O . ARG A 1 91 ? -15.318 -8.175 -14.608 1.00 38.09 91 ARG A O 1
ATOM 715 N N . LYS A 1 92 ? -16.354 -6.681 -13.294 1.00 32.50 92 LYS A N 1
ATOM 716 C CA . LYS A 1 92 ? -16.873 -7.570 -12.247 1.00 32.50 92 LYS A CA 1
ATOM 717 C C . LYS A 1 92 ? -18.021 -8.446 -12.786 1.00 32.50 92 LYS A C 1
ATOM 719 O O . LYS A 1 92 ? -19.100 -7.939 -13.082 1.00 32.50 92 LYS A O 1
ATOM 724 N N . ALA A 1 93 ? -17.780 -9.749 -12.862 1.00 32.94 93 ALA A N 1
ATOM 725 C CA . ALA A 1 93 ? -18.718 -10.866 -12.689 1.00 32.94 93 ALA A CA 1
ATOM 726 C C . ALA A 1 93 ? -17.807 -12.067 -12.350 1.00 32.94 93 ALA A C 1
ATOM 728 O O . ALA A 1 93 ? -16.826 -12.269 -13.045 1.00 32.94 93 ALA A O 1
ATOM 729 N N . ALA A 1 94 ? -17.949 -12.856 -11.296 1.00 35.03 94 ALA A N 1
ATOM 730 C CA . ALA A 1 94 ? -19.085 -13.172 -10.468 1.00 35.03 94 ALA A CA 1
ATOM 731 C C . ALA A 1 94 ? -18.601 -13.571 -9.063 1.00 35.03 94 ALA A C 1
ATOM 733 O O . ALA A 1 94 ? -17.478 -14.023 -8.862 1.00 35.03 94 ALA A O 1
ATOM 734 N N . LYS A 1 95 ? -19.505 -13.410 -8.102 1.00 34.47 95 LYS A N 1
ATOM 735 C CA . LYS A 1 95 ? -19.537 -14.152 -6.845 1.00 34.47 95 LYS A CA 1
ATOM 736 C C . LYS A 1 95 ? -19.825 -15.620 -7.183 1.00 34.47 95 LYS A C 1
ATOM 738 O O . LYS A 1 95 ? -20.811 -15.877 -7.870 1.00 34.47 95 LYS A O 1
ATOM 743 N N . GLY A 1 96 ? -19.001 -16.547 -6.714 1.00 26.17 96 GLY A N 1
ATOM 744 C CA . GLY A 1 96 ? -19.237 -17.981 -6.859 1.00 26.17 96 GLY A CA 1
ATOM 745 C C . GLY A 1 96 ? -18.007 -18.774 -6.448 1.00 26.17 96 GLY A C 1
ATOM 746 O O . GLY A 1 96 ? -16.949 -18.628 -7.049 1.00 26.17 96 GLY A O 1
ATOM 747 N N . ASP A 1 97 ? -18.165 -19.555 -5.393 1.00 34.34 97 ASP A N 1
ATOM 748 C CA . ASP A 1 97 ? -17.199 -20.501 -4.852 1.00 34.34 97 ASP A CA 1
ATOM 749 C C . ASP A 1 97 ? -16.626 -21.429 -5.938 1.00 34.34 97 ASP A C 1
ATOM 751 O O . ASP A 1 97 ? -17.390 -22.053 -6.673 1.00 34.34 97 ASP A O 1
ATOM 755 N N . ALA A 1 98 ? -15.298 -21.547 -6.021 1.00 36.59 98 ALA A N 1
ATOM 756 C CA . ALA A 1 98 ? -14.608 -22.728 -6.546 1.00 36.59 98 ALA A CA 1
ATOM 757 C C . ALA A 1 98 ? -13.111 -22.672 -6.200 1.00 36.59 98 ALA A C 1
ATOM 759 O O . ALA A 1 98 ? -12.421 -21.689 -6.473 1.00 36.59 98 ALA A O 1
ATOM 760 N N . GLU A 1 99 ? -12.636 -23.745 -5.575 1.00 35.28 99 GLU A N 1
ATOM 761 C CA . GLU A 1 99 ? -11.240 -24.032 -5.266 1.00 35.28 99 GLU A CA 1
ATOM 762 C C . GLU A 1 99 ? -10.338 -24.123 -6.514 1.00 35.28 99 GLU A C 1
ATOM 764 O O . GLU A 1 99 ? -10.785 -24.457 -7.606 1.00 35.28 99 GLU A O 1
ATOM 769 N N . ALA A 1 100 ? -9.049 -23.850 -6.277 1.00 41.69 100 ALA A N 1
ATOM 770 C CA . ALA A 1 100 ? -7.847 -24.405 -6.912 1.00 41.69 100 ALA A CA 1
ATOM 771 C C . ALA A 1 100 ? -7.897 -24.853 -8.392 1.00 41.69 100 ALA A C 1
ATOM 773 O O . ALA A 1 100 ? -8.369 -25.934 -8.711 1.00 41.69 100 ALA A O 1
ATOM 774 N N . GLU A 1 101 ? -7.262 -24.060 -9.261 1.00 35.56 101 GLU A N 1
ATOM 775 C CA . GLU A 1 101 ? -6.151 -24.410 -10.176 1.00 35.56 101 GLU A CA 1
ATOM 776 C C . GLU A 1 101 ? -5.713 -23.094 -10.879 1.00 35.56 101 GLU A C 1
ATOM 778 O O . GLU A 1 101 ? -6.521 -22.168 -11.013 1.00 35.56 101 GLU A O 1
ATOM 783 N N . PRO A 1 102 ? -4.431 -22.909 -11.250 1.00 42.47 102 PRO A N 1
ATOM 784 C CA . PRO A 1 102 ? -3.908 -21.610 -11.662 1.00 42.47 102 PRO A CA 1
ATOM 785 C C . PRO A 1 102 ? -4.435 -21.245 -13.058 1.00 42.47 102 PRO A C 1
ATOM 787 O O . PRO A 1 102 ? -4.262 -22.037 -13.987 1.00 42.47 102 PRO A O 1
ATOM 790 N N . PRO A 1 103 ? -5.024 -20.050 -13.273 1.00 42.47 103 PRO A N 1
ATOM 791 C CA . PRO A 1 103 ? -5.416 -19.670 -14.613 1.00 42.47 103 PRO A CA 1
ATOM 792 C C . PRO A 1 103 ? -4.154 -19.428 -15.435 1.00 42.47 103 PRO A C 1
ATOM 794 O O . PRO A 1 103 ? -3.355 -18.517 -15.182 1.00 42.47 103 PRO A O 1
ATOM 797 N N . GLY A 1 104 ? -4.008 -20.315 -16.415 1.00 36.44 104 GLY A N 1
ATOM 798 C CA . GLY A 1 104 ? -3.192 -20.140 -17.589 1.00 36.44 104 GLY A CA 1
ATOM 799 C C . GLY A 1 104 ? -3.478 -18.817 -18.288 1.00 36.44 104 GLY A C 1
ATOM 800 O O . GLY A 1 104 ? -4.435 -18.088 -18.029 1.00 36.44 104 GLY A O 1
ATOM 801 N N . GLU A 1 105 ? -2.534 -18.510 -19.151 1.00 49.88 105 GLU A N 1
ATOM 802 C CA . GLU A 1 105 ? -2.369 -17.277 -19.887 1.00 49.88 105 GLU A CA 1
ATOM 803 C C . GLU A 1 105 ? -3.669 -16.836 -20.571 1.00 49.88 105 GLU A C 1
ATOM 805 O O . GLU A 1 105 ? -4.316 -17.593 -21.286 1.00 49.88 105 GLU A O 1
ATOM 810 N N . SER A 1 106 ? -4.054 -15.579 -20.361 1.00 39.09 106 SER A N 1
ATOM 811 C CA . SER A 1 106 ? -4.948 -14.880 -21.278 1.00 39.09 106 SER A CA 1
ATOM 812 C C . SER A 1 106 ? -4.274 -13.587 -21.697 1.00 39.09 106 SER A C 1
ATOM 814 O O . SER A 1 106 ? -3.947 -12.708 -20.895 1.00 39.09 106 SER A O 1
ATOM 816 N N . GLU A 1 107 ? -3.964 -13.592 -22.983 1.00 44.09 107 GLU A N 1
ATOM 817 C CA . GLU A 1 107 ? -3.168 -12.655 -23.741 1.00 44.09 107 GLU A CA 1
ATOM 818 C C . GLU A 1 107 ? -3.892 -11.321 -23.908 1.00 44.09 107 GLU A C 1
ATOM 820 O O . GLU A 1 107 ? -5.029 -11.256 -24.368 1.00 44.09 107 GLU A O 1
ATOM 825 N N . THR A 1 108 ? -3.202 -10.232 -23.572 1.00 36.88 108 THR A N 1
ATOM 826 C CA . THR A 1 108 ? -3.267 -8.955 -24.310 1.00 36.88 108 THR A CA 1
ATOM 827 C C . THR A 1 108 ? -2.119 -8.048 -23.853 1.00 36.88 108 THR A C 1
ATOM 829 O O . THR A 1 108 ? -2.319 -6.962 -23.320 1.00 36.88 108 THR A O 1
ATOM 832 N N . ARG A 1 109 ? -0.872 -8.505 -24.035 1.00 48.31 109 ARG A N 1
ATOM 833 C CA . ARG A 1 109 ? 0.318 -7.637 -24.094 1.00 48.31 109 ARG A CA 1
ATOM 834 C C . ARG A 1 109 ? 1.313 -8.230 -25.083 1.00 48.31 109 ARG A C 1
ATOM 836 O O . ARG A 1 109 ? 1.680 -9.390 -24.968 1.00 48.31 109 ARG A O 1
ATOM 843 N N . THR A 1 110 ? 1.754 -7.417 -26.035 1.00 50.41 110 THR A N 1
ATOM 844 C CA . THR A 1 110 ? 2.640 -7.785 -27.152 1.00 50.41 110 THR A CA 1
ATOM 845 C C . THR A 1 110 ? 4.113 -7.953 -26.730 1.00 50.41 110 THR A C 1
ATOM 847 O O . THR A 1 110 ? 5.017 -7.707 -27.518 1.00 50.41 110 THR A O 1
ATOM 850 N N . GLY A 1 111 ? 4.394 -8.337 -25.482 1.00 62.00 111 GLY A N 1
ATOM 851 C CA . GLY A 1 111 ? 5.762 -8.478 -24.982 1.00 62.00 111 GLY A CA 1
ATOM 852 C C . GLY A 1 111 ? 5.854 -9.330 -23.715 1.00 62.00 111 GLY A C 1
ATOM 853 O O . GLY A 1 111 ? 4.841 -9.527 -23.035 1.00 62.00 111 GLY A O 1
ATOM 854 N N . PRO A 1 112 ? 7.051 -9.855 -23.396 1.00 69.88 112 PRO A N 1
ATOM 855 C CA . PRO A 1 112 ? 7.266 -10.619 -22.176 1.00 69.88 112 PRO A CA 1
ATOM 856 C C . PRO A 1 112 ? 6.968 -9.754 -20.938 1.00 69.88 112 PRO A C 1
ATOM 858 O O . PRO A 1 112 ? 7.226 -8.547 -20.953 1.00 69.88 112 PRO A O 1
ATOM 861 N N . PRO A 1 113 ? 6.404 -10.340 -19.866 1.00 77.06 113 PRO A N 1
ATOM 862 C CA . PRO A 1 113 ? 6.079 -9.592 -18.658 1.00 77.06 113 PRO A CA 1
ATOM 863 C C . PRO A 1 113 ? 7.351 -9.052 -18.005 1.00 77.06 113 PRO A C 1
ATOM 865 O O . PRO A 1 113 ? 8.350 -9.760 -17.936 1.00 77.06 113 PRO A O 1
ATOM 868 N N . THR A 1 114 ? 7.319 -7.833 -17.472 1.00 87.00 114 THR A N 1
ATOM 869 C CA . THR A 1 114 ? 8.491 -7.273 -16.775 1.00 87.00 114 THR A CA 1
ATOM 870 C C . THR A 1 114 ? 8.650 -7.868 -15.375 1.00 87.00 114 THR A C 1
ATOM 872 O O . THR A 1 114 ? 7.686 -8.326 -14.753 1.00 87.00 114 THR A O 1
ATOM 875 N N . LEU A 1 115 ? 9.859 -7.794 -14.811 1.00 85.44 115 LEU A N 1
ATOM 876 C CA . LEU A 1 115 ? 10.112 -8.146 -13.408 1.00 85.44 115 LEU A CA 1
ATOM 877 C C . LEU A 1 115 ? 9.163 -7.437 -12.424 1.00 85.44 115 LEU A C 1
ATOM 879 O O . LEU A 1 115 ? 8.654 -8.056 -11.486 1.00 85.44 115 LEU A O 1
ATOM 883 N N . GLN A 1 116 ? 8.869 -6.160 -12.678 1.00 83.38 116 GLN A N 1
ATOM 884 C CA . GLN A 1 116 ? 7.939 -5.367 -11.876 1.00 83.38 116 GLN A CA 1
ATOM 885 C C . GLN A 1 116 ? 6.511 -5.934 -11.934 1.00 83.38 116 GLN A C 1
ATOM 887 O O . GLN A 1 116 ? 5.810 -5.987 -10.918 1.00 83.38 116 GLN A O 1
ATOM 892 N N . GLU A 1 117 ? 6.065 -6.382 -13.106 1.00 80.19 117 GLU A N 1
ATOM 893 C CA . GLU A 1 117 ? 4.749 -6.999 -13.288 1.00 80.19 117 GLU A CA 1
ATOM 894 C C . GLU A 1 117 ? 4.663 -8.355 -12.591 1.00 80.19 117 GLU A C 1
ATOM 896 O O . GLU A 1 117 ? 3.690 -8.625 -11.887 1.00 80.19 117 GLU A O 1
ATOM 901 N N . LEU A 1 118 ? 5.693 -9.193 -12.724 1.00 86.25 118 LEU A N 1
ATOM 902 C CA . LEU A 1 118 ? 5.748 -10.477 -12.027 1.00 86.25 118 LEU A CA 1
ATOM 903 C C . LEU A 1 118 ? 5.696 -10.283 -10.508 1.00 86.25 118 LEU A C 1
ATOM 905 O O . LEU A 1 118 ? 4.941 -10.974 -9.823 1.00 86.25 118 LEU A O 1
ATOM 909 N N . ARG A 1 119 ? 6.433 -9.299 -9.981 1.00 91.06 119 ARG A N 1
ATOM 910 C CA . ARG A 1 119 ? 6.423 -8.966 -8.554 1.00 91.06 119 ARG A CA 1
ATOM 911 C C . ARG A 1 119 ? 5.062 -8.453 -8.086 1.00 91.06 119 ARG A C 1
ATOM 913 O O . ARG A 1 119 ? 4.557 -8.893 -7.053 1.00 91.06 119 ARG A O 1
ATOM 920 N N . THR A 1 120 ? 4.456 -7.527 -8.826 1.00 82.12 120 THR A N 1
ATOM 921 C CA . THR 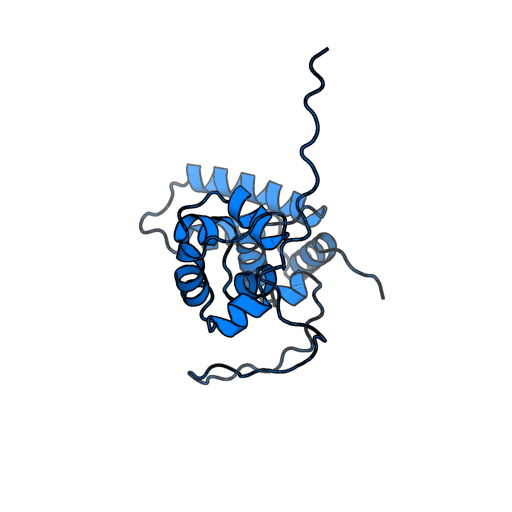A 1 120 ? 3.165 -6.930 -8.441 1.00 82.12 120 THR A CA 1
ATOM 922 C C . THR A 1 120 ? 2.019 -7.937 -8.494 1.00 82.12 120 THR A C 1
ATOM 924 O O . THR A 1 120 ? 1.179 -7.917 -7.599 1.00 82.12 120 THR A O 1
ATOM 927 N N . ARG A 1 121 ? 2.034 -8.892 -9.434 1.00 82.94 121 ARG A N 1
ATOM 928 C CA . ARG A 1 121 ? 1.090 -10.029 -9.465 1.00 82.94 121 ARG A CA 1
ATOM 929 C C . ARG A 1 121 ? 1.172 -10.923 -8.226 1.00 82.94 121 ARG A C 1
ATOM 931 O O . ARG A 1 121 ? 0.198 -11.582 -7.887 1.00 82.94 121 ARG A O 1
ATOM 938 N N . ARG A 1 122 ? 2.315 -10.939 -7.537 1.00 78.44 122 ARG A N 1
ATOM 939 C CA . ARG A 1 122 ? 2.496 -11.638 -6.254 1.00 78.44 122 ARG A CA 1
ATOM 940 C C . ARG A 1 122 ? 2.176 -10.777 -5.037 1.00 78.44 122 ARG A C 1
ATOM 942 O O . ARG A 1 122 ? 2.324 -11.247 -3.917 1.00 78.44 122 ARG A O 1
ATOM 949 N N . GLY A 1 123 ? 1.777 -9.520 -5.233 1.00 76.81 123 GLY A N 1
ATOM 950 C CA . GLY A 1 123 ? 1.531 -8.577 -4.142 1.00 76.81 123 GLY A CA 1
ATOM 951 C C . GLY A 1 123 ? 2.792 -8.170 -3.372 1.00 76.81 123 GLY A C 1
ATOM 952 O O . GLY A 1 123 ? 2.667 -7.585 -2.297 1.00 76.81 123 GLY A O 1
ATOM 953 N N . LEU A 1 124 ? 3.980 -8.460 -3.915 1.00 80.88 124 LEU A N 1
ATOM 954 C CA . LEU A 1 124 ? 5.270 -8.218 -3.273 1.00 80.88 124 LEU A CA 1
ATOM 955 C C . LEU A 1 124 ? 5.758 -6.788 -3.527 1.00 80.88 124 LEU A C 1
ATOM 957 O O . LEU A 1 124 ? 5.567 -6.211 -4.601 1.00 80.88 124 LEU A O 1
ATOM 961 N N . THR A 1 125 ? 6.452 -6.212 -2.558 1.00 85.94 125 THR A N 1
ATOM 962 C CA . THR A 1 125 ? 7.165 -4.936 -2.661 1.00 85.94 125 THR A CA 1
ATOM 963 C C . THR A 1 125 ? 8.620 -5.155 -3.065 1.00 85.94 125 THR A C 1
ATOM 965 O O . THR A 1 125 ? 9.186 -6.230 -2.884 1.00 85.94 125 THR A O 1
ATOM 968 N N . GLN A 1 126 ? 9.268 -4.110 -3.588 1.00 82.69 126 GLN A N 1
ATOM 969 C CA . GLN A 1 126 ? 10.710 -4.153 -3.859 1.00 82.69 126 GLN A CA 1
ATOM 970 C C . GLN A 1 126 ? 11.528 -4.461 -2.597 1.00 82.69 126 GLN A C 1
ATOM 972 O O . GLN A 1 126 ? 12.586 -5.066 -2.697 1.00 82.69 126 GLN A O 1
ATOM 977 N N . ALA A 1 127 ? 11.057 -4.031 -1.421 1.00 80.19 127 ALA A N 1
ATOM 978 C CA . ALA A 1 127 ? 11.740 -4.275 -0.155 1.00 80.19 127 ALA A CA 1
ATOM 979 C C . ALA A 1 127 ? 11.636 -5.745 0.269 1.00 80.19 127 ALA A C 1
ATOM 981 O O . ALA A 1 127 ? 12.646 -6.323 0.645 1.00 80.19 127 ALA A O 1
ATOM 982 N N . GLU A 1 128 ? 10.456 -6.357 0.142 1.00 75.88 128 GLU A N 1
ATOM 983 C CA . GLU A 1 128 ? 10.249 -7.779 0.453 1.00 75.88 128 GLU A CA 1
ATOM 984 C C . GLU A 1 128 ? 11.057 -8.680 -0.486 1.00 75.88 128 GLU A C 1
ATOM 986 O O . GLU A 1 128 ? 11.693 -9.626 -0.030 1.00 75.88 128 GLU A O 1
ATOM 991 N N . VAL A 1 129 ? 11.108 -8.357 -1.786 1.00 88.38 129 VAL A N 1
ATOM 992 C CA . VAL A 1 129 ? 11.961 -9.108 -2.717 1.00 88.38 129 VAL A CA 1
ATOM 993 C C . VAL A 1 129 ? 13.438 -8.899 -2.405 1.00 88.38 129 VAL A C 1
ATOM 995 O O . VAL A 1 129 ? 14.184 -9.867 -2.339 1.00 88.38 129 VAL A O 1
ATOM 998 N N . ALA A 1 130 ? 13.873 -7.663 -2.162 1.00 86.75 130 ALA A N 1
ATOM 999 C CA . ALA A 1 130 ? 15.263 -7.386 -1.817 1.00 86.75 130 ALA A CA 1
ATOM 1000 C C . ALA A 1 130 ? 15.696 -8.108 -0.530 1.00 86.75 130 ALA A C 1
ATOM 1002 O O . ALA A 1 130 ? 16.770 -8.700 -0.500 1.00 86.75 130 ALA A O 1
ATOM 1003 N N . GLN A 1 131 ? 14.834 -8.128 0.491 1.00 86.38 131 GLN A N 1
ATOM 1004 C CA . GLN A 1 131 ? 15.062 -8.854 1.738 1.00 86.38 131 GLN A CA 1
ATOM 1005 C C . GLN A 1 131 ? 15.189 -10.360 1.497 1.00 86.38 131 GLN A C 1
ATOM 1007 O O . GLN A 1 131 ? 16.134 -10.968 1.991 1.00 86.38 131 GLN A O 1
ATOM 1012 N N . ALA A 1 132 ? 14.284 -10.949 0.709 1.00 85.94 132 ALA A N 1
ATOM 1013 C CA . ALA A 1 132 ? 14.354 -12.363 0.345 1.00 85.94 132 ALA A CA 1
ATOM 1014 C C . ALA A 1 132 ? 15.625 -12.694 -0.452 1.00 85.94 132 ALA A C 1
ATOM 1016 O O . ALA A 1 132 ? 16.173 -13.779 -0.311 1.00 85.94 132 ALA A O 1
ATOM 1017 N N . LEU A 1 133 ? 16.111 -11.749 -1.260 1.00 87.88 133 LEU A N 1
ATOM 1018 C CA . LEU A 1 133 ? 17.343 -11.883 -2.031 1.00 87.88 133 LEU A CA 1
ATOM 1019 C C . LEU A 1 133 ? 18.620 -11.534 -1.250 1.00 87.88 133 LEU A C 1
ATOM 1021 O O . LEU A 1 133 ? 19.708 -11.685 -1.792 1.00 87.88 133 LEU A O 1
ATOM 1025 N N . GLY A 1 134 ? 18.514 -11.043 -0.012 1.00 89.12 134 GLY A N 1
ATOM 1026 C CA . GLY A 1 134 ? 19.670 -10.580 0.760 1.00 89.12 134 GLY A CA 1
ATOM 1027 C C . GLY A 1 134 ? 20.370 -9.345 0.171 1.00 89.12 134 GLY A C 1
ATOM 1028 O O . GLY A 1 134 ? 21.540 -9.109 0.461 1.00 89.12 134 GLY A O 1
ATOM 1029 N N . ILE A 1 135 ? 19.679 -8.547 -0.650 1.00 89.44 135 ILE A N 1
ATOM 1030 C CA . ILE A 1 135 ? 20.210 -7.319 -1.264 1.00 89.44 135 ILE A CA 1
ATOM 1031 C C . ILE A 1 135 ? 19.467 -6.079 -0.764 1.00 89.44 135 ILE A C 1
ATOM 1033 O O . ILE A 1 135 ? 18.426 -6.150 -0.112 1.00 89.44 135 ILE A O 1
ATOM 1037 N N . THR A 1 136 ? 19.984 -4.894 -1.085 1.00 89.38 136 THR A N 1
ATOM 1038 C CA . THR A 1 136 ? 19.291 -3.648 -0.742 1.00 89.38 136 THR A CA 1
ATOM 1039 C C . THR A 1 136 ? 18.102 -3.403 -1.674 1.00 89.38 136 THR A C 1
ATOM 1041 O O . THR A 1 136 ? 18.127 -3.740 -2.859 1.00 89.38 136 THR A O 1
ATOM 1044 N N . ARG A 1 137 ? 17.062 -2.724 -1.168 1.00 89.69 137 ARG A N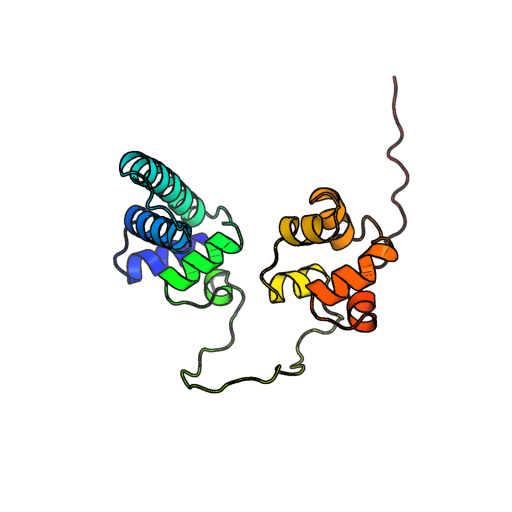 1
ATOM 1045 C CA . ARG A 1 137 ? 15.923 -2.268 -1.989 1.00 89.69 137 ARG A CA 1
ATOM 1046 C C . ARG A 1 137 ? 16.380 -1.455 -3.206 1.00 89.69 137 ARG A C 1
ATOM 1048 O O . ARG A 1 137 ? 15.797 -1.582 -4.277 1.00 89.69 137 ARG A O 1
ATOM 1055 N N . ALA A 1 138 ? 17.399 -0.611 -3.031 1.00 80.25 138 ALA A N 1
ATOM 1056 C CA . ALA A 1 138 ? 17.958 0.210 -4.103 1.00 80.25 138 ALA A CA 1
ATOM 1057 C C . ALA A 1 138 ? 18.633 -0.649 -5.183 1.00 80.25 138 ALA A C 1
ATOM 1059 O O . ALA A 1 138 ? 18.383 -0.429 -6.365 1.00 80.25 138 ALA A O 1
ATOM 1060 N N . ALA A 1 139 ? 19.404 -1.668 -4.784 1.00 79.06 139 ALA A N 1
ATOM 1061 C CA . ALA A 1 139 ? 20.001 -2.623 -5.716 1.00 79.06 139 ALA A CA 1
ATOM 1062 C C . ALA A 1 139 ? 18.923 -3.367 -6.518 1.00 79.06 139 ALA A C 1
ATOM 1064 O O . ALA A 1 139 ? 18.994 -3.418 -7.741 1.00 79.06 139 ALA A O 1
ATOM 1065 N N . TYR A 1 140 ? 17.869 -3.852 -5.856 1.00 89.44 140 TYR A N 1
ATOM 1066 C CA . TYR A 1 140 ? 16.760 -4.508 -6.551 1.00 89.44 140 TYR A CA 1
ATOM 1067 C C . TYR A 1 140 ? 16.004 -3.563 -7.503 1.00 89.44 140 TYR A C 1
ATOM 1069 O O . TYR A 1 140 ? 15.622 -3.959 -8.602 1.00 89.44 140 TYR A O 1
ATOM 1077 N N . ALA A 1 141 ? 15.827 -2.291 -7.133 1.00 81.69 141 ALA A N 1
ATOM 1078 C CA . ALA A 1 141 ? 15.224 -1.297 -8.021 1.00 81.69 141 ALA A CA 1
ATOM 1079 C C . ALA A 1 141 ? 16.065 -1.056 -9.288 1.00 81.69 141 ALA A C 1
ATOM 1081 O O . ALA A 1 141 ? 15.495 -0.877 -10.362 1.00 81.69 141 ALA A O 1
ATOM 1082 N N . PHE A 1 142 ? 17.399 -1.090 -9.193 1.00 81.25 142 PHE A N 1
ATOM 1083 C CA . PHE A 1 142 ? 18.271 -1.017 -10.368 1.00 81.25 142 PHE A CA 1
ATOM 1084 C C . PHE A 1 142 ? 18.169 -2.250 -11.262 1.00 81.25 142 PHE A C 1
ATOM 1086 O O . PHE A 1 142 ? 18.214 -2.096 -12.482 1.00 81.25 142 PHE A O 1
ATOM 1093 N N . VAL A 1 143 ? 17.959 -3.432 -10.678 1.00 86.31 143 VAL A N 1
ATOM 1094 C CA . VAL A 1 143 ? 17.663 -4.654 -11.437 1.00 86.31 143 VAL A CA 1
ATOM 1095 C C . VAL A 1 143 ? 16.351 -4.513 -12.209 1.00 86.31 143 VAL A C 1
ATOM 1097 O O . VAL A 1 143 ? 16.337 -4.752 -13.409 1.00 86.31 143 VAL A O 1
ATOM 1100 N N . GLU A 1 144 ? 15.262 -4.051 -11.581 1.00 85.31 144 GLU A N 1
ATOM 1101 C CA . GLU A 1 144 ? 13.983 -3.831 -12.288 1.00 85.31 144 GLU A CA 1
ATOM 1102 C C . GLU A 1 144 ? 14.087 -2.791 -13.419 1.00 85.31 144 GLU A C 1
ATOM 1104 O O . GLU A 1 144 ? 13.331 -2.853 -14.384 1.00 85.31 144 GLU A O 1
ATOM 1109 N N . GLN A 1 145 ? 15.009 -1.833 -13.299 1.00 81.25 145 GLN A N 1
ATOM 1110 C CA . GLN A 1 145 ? 15.233 -0.762 -14.277 1.00 81.25 145 GLN A CA 1
ATOM 1111 C C . GLN A 1 145 ? 16.244 -1.125 -15.374 1.00 81.25 145 GLN A C 1
ATOM 1113 O O . GLN A 1 145 ? 16.509 -0.286 -16.233 1.00 81.25 145 GLN A O 1
ATOM 1118 N N . GLY A 1 146 ? 16.861 -2.311 -15.328 1.00 80.06 146 GLY A N 1
ATOM 1119 C CA . GLY A 1 146 ? 17.919 -2.700 -16.271 1.00 80.06 146 GLY A CA 1
ATOM 1120 C C . GLY A 1 146 ? 19.234 -1.944 -16.102 1.00 80.06 146 GLY A C 1
ATOM 1121 O O . GLY A 1 146 ? 20.093 -2.006 -16.974 1.00 80.06 146 GLY A O 1
ATOM 1122 N N . ARG A 1 147 ? 19.407 -1.233 -14.980 1.00 73.88 147 ARG A N 1
ATOM 1123 C CA . ARG A 1 147 ? 20.639 -0.501 -14.638 1.00 73.88 147 ARG A CA 1
ATOM 1124 C C . ARG A 1 147 ? 21.698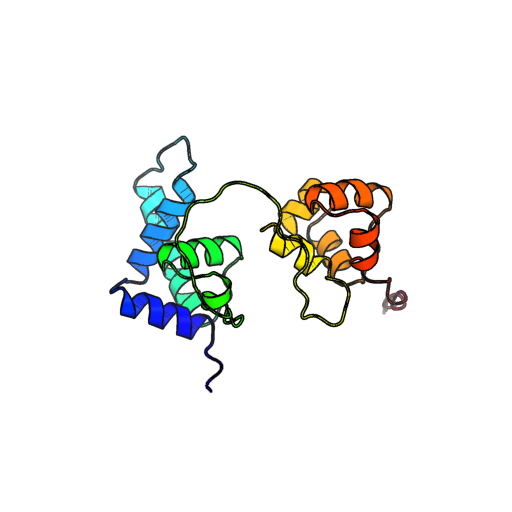 -1.393 -13.992 1.00 73.88 147 ARG A C 1
ATOM 1126 O O . ARG A 1 147 ? 22.842 -0.980 -13.847 1.00 73.88 147 ARG A O 1
ATOM 1133 N N . SER A 1 148 ? 21.306 -2.581 -13.540 1.00 77.94 148 SER A N 1
ATOM 1134 C CA . SER A 1 148 ? 22.195 -3.571 -12.941 1.00 77.94 148 SER A CA 1
ATOM 1135 C C . SER A 1 148 ? 21.685 -4.974 -13.254 1.00 77.94 148 SER A C 1
ATOM 1137 O O . SER A 1 148 ? 20.476 -5.193 -13.319 1.00 77.94 148 SER A O 1
ATOM 1139 N N . GLY A 1 149 ? 22.602 -5.918 -13.454 1.00 80.12 149 GLY A N 1
ATOM 1140 C CA . GLY A 1 149 ? 22.257 -7.326 -13.611 1.00 80.12 149 GLY A CA 1
ATOM 1141 C C . GLY A 1 149 ? 21.879 -7.963 -12.275 1.00 80.12 149 GLY A C 1
ATOM 1142 O O . GLY A 1 149 ? 22.389 -7.587 -11.218 1.00 80.12 149 GLY A O 1
ATOM 1143 N N . LEU A 1 150 ? 20.997 -8.960 -12.320 1.00 82.00 150 LEU A N 1
ATOM 1144 C CA . LEU A 1 150 ? 20.794 -9.857 -11.189 1.00 82.00 150 LEU A CA 1
ATOM 1145 C C . LEU A 1 150 ? 21.910 -10.907 -11.198 1.00 82.00 150 LEU A C 1
ATOM 1147 O O . LEU A 1 150 ? 22.140 -11.531 -12.227 1.00 82.00 150 LEU A O 1
ATOM 1151 N N . ALA A 1 151 ? 22.582 -11.121 -10.066 1.00 80.81 151 ALA A N 1
ATOM 1152 C CA . ALA A 1 151 ? 23.555 -12.206 -9.953 1.00 80.81 151 ALA A CA 1
ATOM 1153 C C . ALA A 1 151 ? 22.885 -13.571 -10.195 1.00 80.81 151 ALA A C 1
ATOM 1155 O O . ALA A 1 151 ? 21.786 -13.817 -9.687 1.00 80.81 151 ALA A O 1
ATOM 1156 N N . ASP A 1 152 ? 23.571 -14.474 -10.899 1.00 76.69 152 ASP A N 1
ATOM 1157 C CA . ASP A 1 152 ? 23.045 -15.802 -11.255 1.00 76.69 152 ASP A CA 1
ATOM 1158 C C . ASP A 1 152 ? 22.608 -16.616 -10.028 1.00 76.69 152 ASP A C 1
ATOM 1160 O O . ASP A 1 152 ? 21.624 -17.353 -10.076 1.00 76.69 152 ASP A O 1
ATOM 1164 N N . SER A 1 153 ? 23.279 -16.421 -8.889 1.00 80.19 153 SER A N 1
ATOM 1165 C CA . SER A 1 153 ? 22.932 -17.046 -7.607 1.00 80.19 153 SER A CA 1
ATOM 1166 C C . SER A 1 153 ? 21.558 -16.626 -7.066 1.00 80.19 153 SER A C 1
ATOM 1168 O O . SER A 1 153 ? 20.918 -17.394 -6.349 1.00 80.19 153 SER A O 1
ATOM 1170 N N . HIS A 1 154 ? 21.070 -15.433 -7.416 1.00 86.06 154 HIS A N 1
ATOM 1171 C CA . HIS A 1 154 ? 19.777 -14.909 -6.968 1.00 86.06 154 HIS A CA 1
ATOM 1172 C C . HIS A 1 154 ? 18.624 -15.261 -7.916 1.00 86.06 154 HIS A C 1
ATOM 1174 O O . HIS A 1 154 ? 17.465 -15.230 -7.500 1.00 86.06 154 HIS A O 1
ATOM 1180 N N . ALA A 1 155 ? 18.914 -15.626 -9.168 1.00 85.06 155 ALA A N 1
ATOM 1181 C CA . ALA A 1 155 ? 17.908 -16.003 -10.158 1.00 85.06 155 ALA A CA 1
ATOM 1182 C C . ALA A 1 155 ? 16.984 -17.161 -9.714 1.00 85.06 155 ALA A C 1
ATOM 1184 O O . ALA A 1 155 ? 15.764 -16.996 -9.808 1.00 85.06 155 ALA A O 1
ATOM 1185 N N . PRO A 1 156 ? 17.474 -18.302 -9.179 1.00 83.56 156 PRO A N 1
ATOM 1186 C CA . PRO A 1 156 ? 16.588 -19.390 -8.758 1.00 83.56 156 PRO A CA 1
ATOM 1187 C C . PRO A 1 156 ? 15.698 -18.994 -7.573 1.00 83.56 156 PRO A C 1
ATOM 1189 O O . PRO A 1 156 ? 14.519 -19.346 -7.542 1.00 83.56 156 PRO A O 1
ATOM 1192 N N . MET A 1 157 ? 16.228 -18.215 -6.628 1.00 86.06 157 MET A N 1
ATOM 1193 C CA . MET A 1 157 ? 15.465 -17.729 -5.478 1.00 86.06 157 MET A CA 1
ATOM 1194 C C . MET A 1 157 ? 14.384 -16.729 -5.905 1.00 86.06 157 MET A C 1
ATOM 1196 O O . MET A 1 157 ? 13.245 -16.802 -5.445 1.00 86.06 157 MET A O 1
ATOM 1200 N N . LEU A 1 158 ? 14.704 -15.847 -6.856 1.00 89.12 158 LEU A N 1
ATOM 1201 C CA . LEU A 1 158 ? 13.738 -14.918 -7.431 1.00 89.12 158 LEU A CA 1
ATOM 1202 C C . LEU A 1 158 ? 12.643 -15.644 -8.224 1.00 89.12 158 LEU A C 1
ATOM 1204 O O . LEU A 1 158 ? 11.471 -15.291 -8.102 1.00 89.12 158 LEU A O 1
ATOM 1208 N N . ALA A 1 159 ? 12.993 -16.679 -8.992 1.00 88.62 159 ALA A N 1
ATOM 1209 C CA . ALA A 1 159 ? 12.027 -17.491 -9.733 1.00 88.62 159 ALA A CA 1
ATOM 1210 C C . ALA A 1 159 ? 11.022 -18.171 -8.789 1.00 88.62 159 ALA A C 1
ATOM 1212 O O . ALA A 1 159 ? 9.814 -18.113 -9.029 1.00 88.62 159 ALA A O 1
ATOM 1213 N N . GLN A 1 160 ? 11.507 -18.740 -7.679 1.00 86.69 160 GLN A N 1
ATOM 1214 C CA . GLN A 1 160 ? 10.660 -19.340 -6.644 1.00 86.69 160 GLN A CA 1
ATOM 1215 C C . GLN A 1 160 ? 9.752 -18.306 -5.977 1.00 86.69 160 GLN A C 1
ATOM 1217 O O . GLN A 1 160 ? 8.543 -18.521 -5.877 1.00 86.69 160 GLN A O 1
ATOM 1222 N N . LEU A 1 161 ? 10.304 -17.157 -5.580 1.00 86.62 161 LEU A N 1
ATOM 1223 C CA . LEU A 1 161 ? 9.545 -16.089 -4.929 1.00 86.62 161 LEU A CA 1
ATOM 1224 C C . LEU A 1 161 ? 8.434 -15.539 -5.837 1.00 86.62 161 LEU A C 1
ATOM 1226 O O . LEU A 1 161 ? 7.313 -15.284 -5.396 1.00 86.62 161 LEU A O 1
ATOM 1230 N N . LEU A 1 162 ? 8.724 -15.415 -7.132 1.00 86.44 162 LEU A N 1
ATOM 1231 C CA . LEU A 1 162 ? 7.768 -14.987 -8.149 1.00 86.44 162 LEU A CA 1
ATOM 1232 C C . LEU A 1 162 ? 6.875 -16.131 -8.663 1.00 86.44 162 LEU A C 1
ATOM 1234 O O . LEU A 1 162 ? 6.014 -15.887 -9.512 1.00 86.44 162 LEU A O 1
ATOM 1238 N N . ARG A 1 163 ? 7.067 -17.359 -8.162 1.00 88.75 163 ARG A N 1
ATOM 1239 C CA . ARG A 1 163 ? 6.555 -18.645 -8.672 1.00 88.75 163 ARG A CA 1
ATOM 1240 C C . ARG A 1 163 ? 6.431 -18.685 -10.202 1.00 88.75 163 ARG A C 1
ATOM 1242 O O . ARG A 1 163 ? 5.349 -18.899 -10.750 1.00 88.75 163 ARG A O 1
ATOM 1249 N N . VAL A 1 164 ? 7.534 -18.403 -10.885 1.00 86.50 164 VAL A N 1
ATOM 1250 C CA . VAL A 1 164 ? 7.673 -18.520 -12.344 1.00 86.50 164 VAL A CA 1
ATOM 1251 C C . VAL A 1 164 ? 8.785 -19.503 -12.685 1.00 86.50 164 VAL A C 1
ATOM 1253 O O . VAL A 1 164 ? 9.654 -19.784 -11.862 1.00 86.50 164 VAL A O 1
ATOM 1256 N N . THR A 1 165 ? 8.780 -20.017 -13.914 1.00 86.44 165 THR A N 1
ATOM 1257 C CA . THR A 1 165 ? 9.891 -20.833 -14.412 1.00 86.44 165 THR A CA 1
ATOM 1258 C C . THR A 1 165 ? 11.143 -19.972 -14.639 1.00 86.44 165 THR A C 1
ATOM 1260 O O . THR A 1 165 ? 11.012 -18.778 -14.934 1.00 86.44 165 THR A O 1
ATOM 1263 N N . PRO A 1 166 ? 12.360 -20.545 -14.559 1.00 80.75 166 PRO A N 1
ATOM 1264 C CA . PRO A 1 166 ? 13.598 -19.827 -14.871 1.00 80.75 166 PRO A CA 1
ATOM 1265 C C . PRO A 1 166 ? 13.587 -19.181 -16.262 1.00 80.75 166 PRO A C 1
ATOM 1267 O O . PRO A 1 166 ? 14.041 -18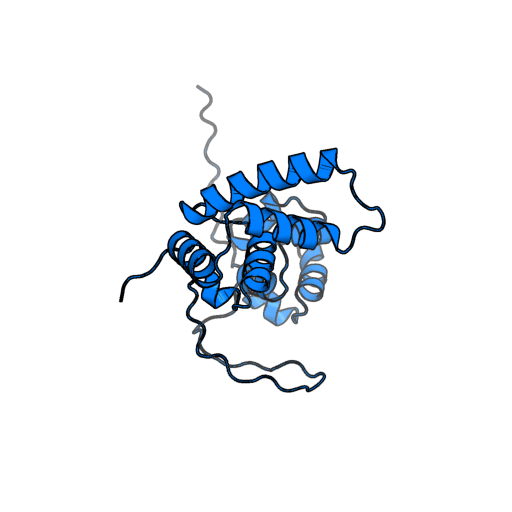.055 -16.427 1.00 80.75 166 PRO A O 1
ATOM 1270 N N . GLN A 1 167 ? 12.996 -19.856 -17.251 1.00 79.06 167 GLN A N 1
ATOM 1271 C CA . GLN A 1 167 ? 12.851 -19.347 -18.615 1.00 79.06 167 GLN A CA 1
ATOM 1272 C C . GLN A 1 167 ? 11.968 -18.097 -18.648 1.00 79.06 167 GLN A C 1
ATOM 1274 O O . GLN A 1 167 ? 12.308 -17.105 -19.286 1.00 79.06 167 GLN A O 1
ATOM 1279 N N . ARG A 1 168 ? 10.848 -18.109 -17.916 1.00 81.69 168 ARG A N 1
ATOM 1280 C CA . ARG A 1 168 ? 9.948 -16.954 -17.840 1.00 81.69 168 ARG A CA 1
ATOM 1281 C C . ARG A 1 168 ? 10.556 -15.798 -17.047 1.00 81.69 168 ARG A C 1
ATOM 1283 O O . ARG A 1 168 ? 10.293 -14.648 -17.377 1.00 81.69 168 ARG A O 1
ATOM 1290 N N . LEU A 1 169 ? 11.387 -16.091 -16.044 1.00 85.56 169 LEU A N 1
ATOM 1291 C CA . LEU A 1 169 ? 12.184 -15.079 -15.352 1.00 85.56 169 LEU A CA 1
ATOM 1292 C C . LEU A 1 169 ? 13.225 -14.445 -16.287 1.00 85.56 169 LEU A C 1
ATOM 1294 O O . LEU A 1 169 ? 13.365 -13.228 -16.284 1.00 85.56 169 LEU A O 1
ATOM 1298 N N . ALA A 1 170 ? 13.914 -15.245 -17.104 1.00 83.69 170 ALA A N 1
ATOM 1299 C CA . ALA A 1 170 ? 14.912 -14.756 -18.055 1.00 83.69 170 ALA A CA 1
ATOM 1300 C C . ALA A 1 170 ? 14.312 -13.793 -19.091 1.00 83.69 170 ALA A C 1
ATOM 1302 O O . ALA A 1 170 ? 14.917 -12.774 -19.395 1.00 83.69 170 ALA A O 1
ATOM 1303 N N . LEU A 1 171 ? 13.092 -14.067 -19.565 1.00 82.38 171 LEU A N 1
ATOM 1304 C CA . LEU A 1 171 ? 12.353 -13.162 -20.456 1.00 82.38 171 LEU A CA 1
ATOM 1305 C C . LEU A 1 171 ? 11.936 -11.842 -19.781 1.00 82.38 171 LEU A C 1
ATOM 1307 O O . LEU A 1 171 ? 11.699 -10.853 -20.468 1.00 82.38 171 LEU A O 1
ATOM 1311 N N . ALA A 1 172 ? 11.807 -11.845 -18.452 1.00 83.06 172 ALA A N 1
ATOM 1312 C CA . ALA A 1 172 ? 11.375 -10.701 -17.652 1.00 83.06 172 ALA A CA 1
ATOM 1313 C C . ALA A 1 172 ? 12.535 -9.855 -17.110 1.00 83.06 172 ALA A C 1
ATOM 1315 O O . ALA A 1 172 ? 12.315 -8.728 -16.647 1.00 83.06 172 ALA A O 1
ATOM 1316 N N . LEU A 1 173 ? 13.750 -10.413 -17.116 1.00 83.44 173 LEU A N 1
ATOM 1317 C CA . LEU A 1 173 ? 14.966 -9.695 -16.779 1.00 83.44 173 LEU A CA 1
ATOM 1318 C C . LEU A 1 173 ? 15.238 -8.674 -17.887 1.00 83.44 173 LEU A C 1
ATOM 1320 O O . LEU A 1 173 ? 15.327 -9.054 -19.056 1.00 83.44 173 LEU A O 1
ATOM 1324 N N . PRO A 1 174 ? 15.365 -7.380 -17.554 1.00 73.75 174 PRO A N 1
ATOM 1325 C CA . PRO A 1 174 ? 15.800 -6.411 -18.538 1.00 73.75 174 PRO A CA 1
ATOM 1326 C C . PRO A 1 174 ? 17.193 -6.815 -19.016 1.00 73.75 174 PRO A C 1
ATOM 1328 O O . PRO A 1 174 ? 18.089 -7.073 -18.208 1.00 73.75 174 PRO A O 1
ATOM 1331 N N . THR A 1 175 ? 17.377 -6.875 -20.333 1.00 65.00 175 THR A N 1
ATOM 1332 C CA . THR A 1 175 ? 18.718 -6.961 -20.906 1.00 65.00 175 THR A CA 1
ATOM 1333 C C . THR A 1 175 ? 19.503 -5.764 -20.385 1.00 65.00 175 THR A C 1
ATOM 1335 O O . THR A 1 175 ? 18.957 -4.656 -20.431 1.00 65.00 175 THR A O 1
ATOM 1338 N N . PRO A 1 176 ? 20.727 -5.945 -19.861 1.00 55.72 176 PRO A N 1
ATOM 1339 C CA . PRO A 1 176 ? 21.524 -4.813 -19.425 1.00 55.72 176 PRO A CA 1
ATOM 1340 C C . PRO A 1 176 ? 21.690 -3.881 -20.625 1.00 55.72 176 PRO A C 1
ATOM 1342 O O . PRO A 1 176 ? 22.370 -4.223 -21.591 1.00 55.72 176 PRO A O 1
ATOM 1345 N N . SER A 1 177 ? 21.021 -2.727 -20.589 1.00 48.66 177 SER A N 1
ATOM 1346 C CA . SER A 1 177 ? 21.394 -1.620 -21.458 1.00 48.66 177 SER A CA 1
ATOM 1347 C C . SER A 1 177 ? 22.842 -1.311 -21.115 1.00 48.66 177 SER A C 1
ATOM 1349 O O . SER A 1 177 ? 23.169 -1.239 -19.927 1.00 48.66 177 SER A O 1
ATOM 1351 N N . GLU A 1 178 ? 23.697 -1.222 -22.136 1.00 40.97 178 GLU A N 1
ATOM 1352 C CA . GLU A 1 178 ? 25.138 -1.011 -21.992 1.00 40.97 178 GLU A CA 1
ATOM 1353 C C . GLU A 1 178 ? 25.456 -0.049 -20.838 1.00 40.97 178 GLU A C 1
ATOM 1355 O O . GLU A 1 178 ? 24.752 0.958 -20.667 1.00 40.97 178 GLU A O 1
ATOM 1360 N N . PRO A 1 179 ? 26.483 -0.348 -20.021 1.00 43.88 179 PRO A N 1
ATOM 1361 C CA . PRO A 1 179 ? 26.833 0.502 -18.897 1.00 43.88 179 PRO A CA 1
ATOM 1362 C C . PRO A 1 179 ? 27.032 1.928 -19.412 1.00 43.88 179 PRO A C 1
ATOM 1364 O O . PRO A 1 179 ? 27.913 2.178 -20.233 1.00 43.88 179 PRO A O 1
ATOM 1367 N N . SER A 1 180 ? 26.207 2.870 -18.936 1.00 39.19 180 SER A N 1
ATOM 1368 C CA . SER A 1 180 ? 26.520 4.287 -19.116 1.00 39.19 180 SER A CA 1
ATOM 1369 C C . SER A 1 180 ? 27.935 4.501 -18.579 1.00 39.19 180 SER A C 1
ATOM 1371 O O . SER A 1 180 ? 28.209 4.047 -17.460 1.00 39.19 180 SER A O 1
ATOM 1373 N N . PRO A 1 181 ? 28.838 5.122 -19.361 1.00 42.94 181 PRO A N 1
ATOM 1374 C CA . PRO A 1 181 ? 30.212 5.326 -18.932 1.00 42.94 181 PRO A CA 1
ATOM 1375 C C . PRO A 1 181 ? 30.214 6.043 -17.576 1.00 42.94 181 PRO A C 1
ATOM 1377 O O . PRO A 1 181 ? 29.315 6.853 -17.314 1.00 42.94 181 PRO A O 1
ATOM 1380 N N . PRO A 1 182 ? 31.167 5.714 -16.685 1.00 41.03 182 PRO A N 1
ATOM 1381 C CA . PRO A 1 182 ? 31.209 6.290 -15.351 1.00 41.03 182 PRO A CA 1
ATOM 1382 C C . PRO A 1 182 ? 31.200 7.814 -15.467 1.00 41.03 182 PRO A C 1
ATOM 1384 O O . PRO A 1 182 ? 31.986 8.381 -16.223 1.00 41.03 182 PRO A O 1
ATOM 1387 N N . ALA A 1 183 ? 30.280 8.458 -14.741 1.00 46.59 183 ALA A N 1
ATOM 1388 C CA . ALA A 1 183 ? 30.292 9.901 -14.570 1.00 46.59 183 ALA A CA 1
ATOM 1389 C C . ALA A 1 183 ? 31.657 10.266 -13.986 1.00 46.59 183 ALA A C 1
ATOM 1391 O O . ALA A 1 183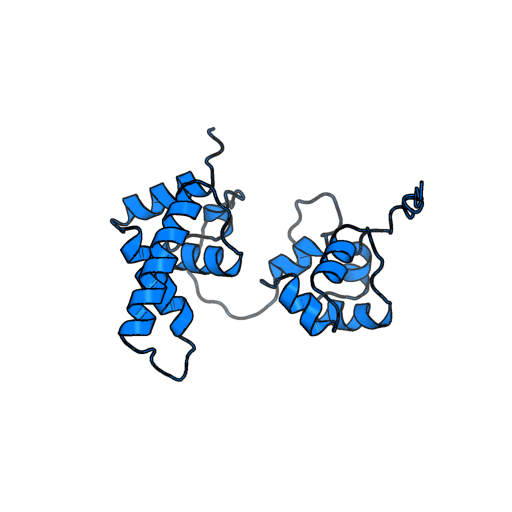 ? 31.974 9.894 -12.853 1.00 46.59 183 ALA A O 1
ATOM 1392 N N . ASP A 1 184 ? 32.470 10.889 -14.830 1.00 37.72 184 ASP A N 1
ATOM 1393 C CA . ASP A 1 184 ? 33.839 11.250 -14.531 1.00 37.72 184 ASP A CA 1
ATOM 1394 C C . ASP A 1 184 ? 33.873 12.093 -13.256 1.00 37.72 184 ASP A C 1
ATOM 1396 O O . ASP A 1 184 ? 33.061 13.006 -13.057 1.00 37.72 184 ASP A O 1
ATOM 1400 N N . ARG A 1 185 ? 34.798 11.743 -12.364 1.00 48.62 185 ARG A N 1
ATOM 1401 C CA . ARG A 1 185 ? 35.104 12.556 -11.194 1.00 48.62 185 ARG A CA 1
ATOM 1402 C C . ARG A 1 185 ? 35.782 13.818 -11.707 1.00 48.62 185 ARG A C 1
ATOM 1404 O O . ARG A 1 185 ? 36.969 13.794 -12.003 1.00 48.62 185 ARG A O 1
ATOM 1411 N N . ALA A 1 186 ? 35.051 14.923 -11.757 1.00 38.81 186 ALA A N 1
ATOM 1412 C CA . ALA A 1 186 ? 35.681 16.233 -11.761 1.00 38.81 186 ALA A CA 1
ATOM 1413 C C . ALA A 1 186 ? 36.010 16.608 -10.308 1.00 38.81 186 ALA A C 1
ATOM 1415 O O . ALA A 1 186 ? 35.221 17.257 -9.625 1.00 38.81 186 ALA A O 1
ATOM 1416 N N . ASP A 1 187 ? 37.163 16.128 -9.838 1.00 41.22 187 ASP A N 1
ATOM 1417 C CA . ASP A 1 187 ? 37.994 16.905 -8.919 1.00 41.22 187 ASP A CA 1
ATOM 1418 C C . ASP A 1 187 ? 38.517 18.120 -9.702 1.00 41.22 187 ASP A C 1
ATOM 1420 O O . ASP A 1 187 ? 39.234 17.951 -10.692 1.00 41.22 187 ASP A O 1
ATOM 1424 N N . ALA A 1 188 ? 38.135 19.323 -9.270 1.00 43.91 188 ALA A N 1
ATOM 1425 C CA . ALA A 1 188 ? 38.870 20.577 -9.458 1.00 43.91 188 ALA A CA 1
ATOM 1426 C C . ALA A 1 188 ? 38.366 21.621 -8.452 1.00 43.91 188 ALA A C 1
ATOM 1428 O O . ALA A 1 188 ? 37.143 21.895 -8.450 1.00 43.91 188 ALA A O 1
#

Radius of gyration: 20.56 Å; chains: 1; bounding box: 60×45×51 Å

Sequence (188 aa):
MTDETLGGRLRRYRVARDLTQRGIAEKLFEAETADREQTPSLTEAARRIATLTVSVSQYEAGRRPSARVLRMLADIFEVDVAELAGLQVARKAAKGDAEAEPPGESETRTGPPTLQELRTRRGLTQAEVAQALGITRAAYAFVEQGRSGLADSHAPMLAQLLRVTPQRLALALPTPSEPSPPADRADA

pLDDT: mean 76.06, std 18.73, range [26.17, 94.88]

InterPro domains:
  IPR001387 Cro/C1-type, helix-turn-helix domain [PF01381] (115-168)
  IPR001387 Cro/C1-type, helix-turn-helix domain [PS50943] (10-84)
  IPR001387 Cro/C1-type, helix-turn-helix domain [PS50943] (115-169)
  IPR001387 Cro/C1-type, helix-turn-helix domain [SM00530] (9-84)
  IPR001387 Cro/C1-type, helix-turn-helix domain [SM00530] (114-169)
  IPR001387 Cro/C1-type, helix-turn-helix domain [cd00093] (7-84)
  IPR001387 Cro/C1-type, helix-turn-helix domain [cd00093] (115-169)
  IPR010982 Lambda repressor-like, DNA-binding domain superfamily [G3DSA:1.10.260.40] (2-88)
  IPR010982 Lambda repressor-like, DNA-binding domain superfamily [G3DSA:1.10.260.40] (113-174)
  IPR010982 Lambda repressor-like, DNA-binding domain superfamily [SSF47413] (4-85)
  IPR010982 Lambda repressor-like, DNA-binding domain superfamily [SSF47413] (114-170)

Organism: NCBI:txid349313

Foldseek 3Di:
DDLDALLRLLVVLCVVVVHALLNLLLLLLCVVCVPPPDDDDPVVSVVSSVVSSVVNVVVNVRDDDDLVSLVSSCVVSVHDSCVSRSVDDDDDDDDDDDDDDDDDDDDDDPAQAALVRLQVVLVHDLCRLCVQQVHHSVQSVCQSVLQDPDPPVSLVSSCVSSVHDSVSSVRRGPPNPPHDPPPDDPDD

Secondary structure (DSSP, 8-state):
-----HHHHHHHHHHHTT--HHHHHHHHHHHHHTT-SSPPPHHHHHHHHHHHHHHHHHHHTTPPPPHHHHHHHHHHTTS-HHHHHT-----------------------SSPPPHHHHHHHTT--HHHHHHHTTS-HHHHHHHHTTSSPPPTTTHHHHHHHTT--HHHHHHHSPP---PPPP------